Protein AF-A0A7W3ZEZ6-F1 (afdb_monomer_lite)

pLDDT: mean 76.8, std 21.27, range [39.94, 98.25]

Structure (mmCIF, N/CA/C/O backbone):
data_AF-A0A7W3ZEZ6-F1
#
_entry.id   AF-A0A7W3ZEZ6-F1
#
loop_
_atom_site.group_PDB
_atom_site.id
_atom_site.type_symbol
_atom_site.label_atom_id
_atom_site.label_alt_id
_atom_site.label_comp_id
_atom_site.label_asym_id
_atom_site.label_entity_id
_atom_site.label_seq_id
_atom_site.pdbx_PDB_ins_code
_atom_site.Cartn_x
_atom_site.Cartn_y
_atom_site.Cartn_z
_atom_site.occupancy
_atom_site.B_iso_or_equiv
_atom_site.auth_seq_id
_atom_site.auth_comp_id
_atom_site.auth_asym_id
_atom_site.auth_atom_id
_atom_site.pdbx_PDB_model_num
ATOM 1 N N . MET A 1 1 ? 47.793 -5.017 -23.490 1.00 75.12 1 MET A N 1
ATOM 2 C CA . MET A 1 1 ? 46.451 -5.090 -24.114 1.00 75.12 1 MET A CA 1
ATOM 3 C C . MET A 1 1 ? 45.420 -5.674 -23.149 1.00 75.12 1 MET A C 1
ATOM 5 O O . MET A 1 1 ? 44.313 -5.152 -23.101 1.00 75.12 1 MET A O 1
ATOM 9 N N . ASP A 1 2 ? 45.784 -6.662 -22.325 1.00 89.88 2 ASP A N 1
ATOM 10 C CA . ASP A 1 2 ? 44.849 -7.346 -21.409 1.00 89.88 2 ASP A CA 1
ATOM 11 C C . ASP A 1 2 ? 44.276 -6.458 -20.287 1.00 89.88 2 ASP A C 1
ATOM 13 O O . ASP A 1 2 ? 43.104 -6.571 -19.937 1.00 89.88 2 ASP A O 1
ATOM 17 N N . GLU A 1 3 ? 45.055 -5.505 -19.769 1.00 89.94 3 GLU A N 1
ATOM 18 C CA . GLU A 1 3 ? 44.611 -4.584 -18.707 1.00 89.94 3 GLU A CA 1
ATOM 19 C C . GLU A 1 3 ? 43.504 -3.616 -19.169 1.00 89.94 3 GLU A C 1
ATOM 21 O O . GLU A 1 3 ? 42.530 -3.368 -18.449 1.00 89.94 3 GLU A O 1
ATOM 26 N N . LEU A 1 4 ? 43.611 -3.126 -20.410 1.00 83.44 4 LEU A N 1
ATOM 27 C CA . LEU A 1 4 ? 42.598 -2.277 -21.041 1.00 83.44 4 LEU A CA 1
ATOM 28 C C . LEU A 1 4 ? 41.303 -3.068 -21.285 1.00 83.44 4 LEU A C 1
ATOM 30 O O . LEU A 1 4 ? 40.209 -2.569 -21.020 1.00 83.44 4 LEU A O 1
ATOM 34 N N . ALA A 1 5 ? 41.427 -4.319 -21.743 1.00 84.88 5 ALA A N 1
ATOM 35 C CA . ALA A 1 5 ? 40.290 -5.207 -21.966 1.00 84.88 5 ALA A CA 1
ATOM 36 C C . ALA A 1 5 ? 39.529 -5.503 -20.660 1.00 84.88 5 ALA A C 1
ATOM 38 O O . ALA A 1 5 ? 38.298 -5.451 -20.643 1.00 84.88 5 ALA A O 1
ATOM 39 N N . GLY A 1 6 ? 40.243 -5.727 -19.550 1.00 86.81 6 GLY A N 1
ATOM 40 C CA . GLY A 1 6 ? 39.636 -5.930 -18.231 1.00 86.81 6 GLY A CA 1
ATOM 41 C C . GLY A 1 6 ? 38.857 -4.709 -17.726 1.00 86.81 6 GLY A C 1
ATOM 42 O O . GLY A 1 6 ? 37.748 -4.847 -17.199 1.00 86.81 6 GLY A O 1
ATOM 43 N N . HIS A 1 7 ? 39.384 -3.500 -17.948 1.00 86.50 7 HIS A N 1
ATOM 44 C CA . HIS A 1 7 ? 38.675 -2.268 -17.600 1.00 86.50 7 HIS A CA 1
ATOM 45 C C . HIS A 1 7 ? 37.389 -2.117 -18.415 1.00 86.50 7 HIS A C 1
ATOM 47 O O . HIS A 1 7 ? 36.315 -1.968 -17.832 1.00 86.50 7 HIS A O 1
ATOM 53 N N . VAL A 1 8 ? 37.460 -2.224 -19.745 1.00 84.00 8 VAL A N 1
ATOM 54 C CA . VAL A 1 8 ? 36.279 -2.101 -20.620 1.00 84.00 8 VAL A CA 1
ATOM 55 C C . VAL A 1 8 ? 35.205 -3.133 -20.256 1.00 84.00 8 VAL A C 1
ATOM 57 O O . VAL A 1 8 ? 34.025 -2.786 -20.178 1.00 84.00 8 VAL A O 1
ATOM 60 N N . ALA A 1 9 ? 35.602 -4.372 -19.951 1.00 89.81 9 ALA A N 1
ATOM 61 C CA . ALA A 1 9 ? 34.679 -5.413 -19.508 1.00 89.81 9 ALA A CA 1
ATOM 62 C C . ALA A 1 9 ? 33.980 -5.058 -18.183 1.00 89.81 9 ALA A C 1
ATOM 64 O O . ALA A 1 9 ? 32.772 -5.257 -18.051 1.00 89.81 9 ALA A O 1
ATOM 65 N N . THR A 1 10 ? 34.704 -4.478 -17.223 1.00 92.44 10 THR A N 1
ATOM 66 C CA . THR A 1 10 ? 34.150 -4.075 -15.919 1.00 92.44 10 THR A CA 1
ATOM 67 C C . THR A 1 10 ? 33.136 -2.937 -16.063 1.00 92.44 10 THR A C 1
ATOM 69 O O . THR A 1 10 ? 32.036 -3.013 -15.511 1.00 92.44 10 THR A O 1
ATOM 72 N N . TRP A 1 11 ? 33.452 -1.912 -16.863 1.00 92.62 11 TRP A N 1
ATOM 73 C CA . TRP A 1 11 ? 32.526 -0.811 -17.157 1.00 92.62 11 TRP A CA 1
ATOM 74 C C . TRP A 1 11 ? 31.282 -1.297 -17.917 1.00 92.62 11 TRP A C 1
ATOM 76 O O . TRP A 1 11 ? 30.158 -0.896 -17.601 1.00 92.62 11 TRP A O 1
ATOM 86 N N . GLY A 1 12 ? 31.457 -2.215 -18.871 1.00 93.06 12 GLY A N 1
ATOM 87 C CA . GLY A 1 12 ? 30.354 -2.844 -19.600 1.00 93.06 12 GLY A CA 1
ATOM 88 C C . GLY A 1 12 ? 29.436 -3.666 -18.689 1.00 93.06 12 GLY A C 1
ATOM 89 O O . GLY A 1 12 ? 28.218 -3.496 -18.709 1.00 93.06 12 GLY A O 1
ATOM 90 N N . ALA A 1 13 ? 30.003 -4.510 -17.826 1.00 93.50 13 ALA A N 1
ATOM 91 C CA . ALA A 1 13 ? 29.224 -5.299 -16.875 1.00 93.50 13 ALA A CA 1
ATOM 92 C C . ALA A 1 13 ? 28.468 -4.405 -15.877 1.00 93.50 13 ALA A C 1
ATOM 94 O O . ALA A 1 13 ? 27.277 -4.610 -15.639 1.00 93.50 13 ALA A O 1
ATOM 95 N N . GLY A 1 14 ? 29.128 -3.373 -15.341 1.00 95.62 14 GLY A N 1
ATOM 96 C CA . GLY A 1 14 ? 28.511 -2.426 -14.412 1.00 95.62 14 GLY A CA 1
ATOM 97 C C . GLY A 1 14 ? 27.334 -1.670 -15.031 1.00 95.62 14 GLY A C 1
ATOM 98 O O . GLY A 1 14 ? 26.263 -1.586 -14.429 1.00 95.62 14 GLY A O 1
ATOM 99 N N . THR A 1 15 ? 27.493 -1.174 -16.261 1.00 95.25 15 THR A N 1
ATOM 100 C CA . THR A 1 15 ? 26.420 -0.468 -16.984 1.00 95.25 15 THR A CA 1
ATOM 101 C C . THR A 1 15 ? 25.243 -1.384 -17.321 1.00 95.25 15 THR A C 1
ATOM 103 O O . THR A 1 15 ? 24.092 -0.965 -17.172 1.00 95.25 15 THR A O 1
ATOM 106 N N . LEU A 1 16 ? 25.491 -2.645 -17.691 1.00 94.62 16 LEU A N 1
ATOM 107 C CA . LEU A 1 16 ? 24.436 -3.639 -17.914 1.00 94.62 16 LEU A CA 1
ATOM 108 C C . LEU A 1 16 ? 23.643 -3.940 -16.635 1.00 94.62 16 LEU A C 1
ATOM 110 O O . LEU A 1 16 ? 22.411 -3.923 -16.666 1.00 94.62 16 LEU A O 1
ATOM 114 N N . VAL A 1 17 ? 24.325 -4.158 -15.506 1.00 96.38 17 VAL A N 1
ATOM 115 C CA . VAL A 1 17 ? 23.672 -4.398 -14.207 1.00 96.38 17 VAL A CA 1
ATOM 116 C C . VAL A 1 17 ? 22.856 -3.183 -13.776 1.00 96.38 17 VAL A C 1
ATOM 118 O O . VAL A 1 17 ? 21.695 -3.329 -13.392 1.00 96.38 17 VAL A O 1
ATOM 121 N N . LEU A 1 18 ? 23.417 -1.977 -13.890 1.00 96.31 18 LEU A N 1
ATOM 122 C CA . LEU A 1 18 ? 22.712 -0.743 -13.546 1.00 96.31 18 LEU A CA 1
ATOM 123 C C . LEU A 1 18 ? 21.466 -0.547 -14.419 1.00 96.31 18 LEU A C 1
ATOM 125 O O . LEU A 1 18 ? 20.395 -0.231 -13.906 1.00 96.31 18 LEU A O 1
ATOM 129 N N . THR A 1 19 ? 21.577 -0.800 -15.722 1.00 95.38 19 THR A N 1
ATOM 130 C CA . THR A 1 19 ? 20.445 -0.714 -16.655 1.00 95.38 19 THR A CA 1
ATOM 131 C C . THR A 1 19 ? 19.363 -1.733 -16.297 1.00 95.38 19 THR A C 1
ATOM 133 O O . THR A 1 19 ? 18.182 -1.388 -16.233 1.00 95.38 19 THR A O 1
ATOM 136 N N . ALA A 1 20 ? 19.740 -2.977 -15.994 1.00 94.94 20 ALA A N 1
ATOM 137 C CA . ALA A 1 20 ? 18.798 -4.004 -15.557 1.00 94.94 20 ALA A CA 1
ATOM 138 C C . ALA A 1 20 ? 18.106 -3.634 -14.232 1.00 94.94 20 ALA A C 1
ATOM 140 O O . ALA A 1 20 ? 16.904 -3.861 -14.077 1.00 94.94 20 ALA A O 1
ATOM 141 N N . LEU A 1 21 ? 18.826 -3.013 -13.294 1.00 96.50 21 LEU A N 1
ATOM 142 C CA . LEU A 1 21 ? 18.249 -2.528 -12.041 1.00 96.50 21 LEU A CA 1
ATOM 143 C C . LEU A 1 21 ? 17.262 -1.383 -12.275 1.00 96.50 21 LEU A C 1
ATOM 145 O O . LEU A 1 21 ? 16.143 -1.443 -11.769 1.00 96.50 21 LEU A O 1
ATOM 149 N N . VAL A 1 22 ? 17.637 -0.376 -13.061 1.00 96.00 22 VAL A N 1
ATOM 150 C CA . VAL A 1 22 ? 16.813 0.820 -13.298 1.00 96.00 22 VAL A CA 1
ATOM 151 C C . VAL A 1 22 ? 15.569 0.506 -14.135 1.00 96.00 22 VAL A C 1
ATOM 153 O O . VAL A 1 22 ? 14.491 1.002 -13.826 1.00 96.00 22 VAL A O 1
ATOM 156 N N . PHE A 1 23 ? 15.674 -0.344 -15.159 1.00 93.44 23 PHE A N 1
ATOM 157 C CA . PHE A 1 23 ? 14.544 -0.653 -16.049 1.00 93.44 23 PHE A CA 1
ATOM 158 C C . PHE A 1 23 ? 13.786 -1.936 -15.682 1.00 93.44 23 PHE A C 1
ATOM 160 O O . PHE A 1 23 ? 12.661 -2.143 -16.144 1.00 93.44 23 PHE A O 1
ATOM 167 N N . GLY A 1 24 ? 14.378 -2.809 -14.867 1.00 93.88 24 GLY A N 1
ATOM 168 C CA . GLY A 1 24 ? 13.769 -4.062 -14.424 1.00 93.88 24 GLY A CA 1
ATOM 169 C C . GLY A 1 24 ? 13.241 -3.982 -12.997 1.00 93.88 24 GLY A C 1
ATOM 170 O O . GLY A 1 24 ? 12.036 -4.084 -12.770 1.00 93.88 24 GLY A O 1
ATOM 171 N N . PHE A 1 25 ? 14.143 -3.804 -12.032 1.00 96.69 25 PHE A N 1
ATOM 172 C CA . PHE A 1 25 ? 13.819 -3.901 -10.607 1.00 96.69 25 PHE A CA 1
ATOM 173 C C . PHE A 1 25 ? 13.146 -2.640 -10.055 1.00 96.69 25 PHE A C 1
ATOM 175 O O . PHE A 1 25 ? 12.122 -2.722 -9.373 1.00 96.69 25 PHE A O 1
ATOM 182 N N . PHE A 1 26 ? 13.710 -1.471 -10.354 1.00 97.06 26 PHE A N 1
ATOM 183 C CA . PHE A 1 26 ? 13.310 -0.200 -9.759 1.00 97.06 26 PHE A CA 1
ATOM 184 C C . PHE A 1 26 ? 11.824 0.140 -9.962 1.00 97.06 26 PHE A C 1
ATOM 186 O O . PHE A 1 26 ? 11.188 0.488 -8.968 1.00 97.06 26 PHE A O 1
ATOM 193 N N . PRO A 1 27 ? 11.210 -0.017 -11.155 1.00 97.50 27 PRO A N 1
ATOM 194 C CA . PRO A 1 27 ? 9.802 0.328 -11.341 1.00 97.50 27 PRO A CA 1
ATOM 195 C C . PRO A 1 27 ? 8.886 -0.551 -10.485 1.00 97.50 27 PRO A C 1
ATOM 197 O O . PRO A 1 27 ? 7.975 -0.058 -9.827 1.00 97.50 27 PRO A O 1
ATOM 200 N N . VAL A 1 28 ? 9.178 -1.854 -10.421 1.00 97.81 28 VAL A N 1
ATOM 201 C CA . VAL A 1 28 ? 8.417 -2.809 -9.605 1.00 97.81 28 VAL A CA 1
ATOM 202 C C .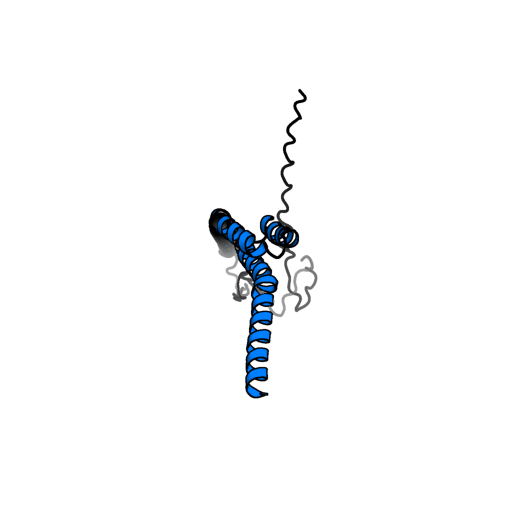 VAL A 1 28 ? 8.559 -2.477 -8.121 1.00 97.81 28 VAL A C 1
ATOM 204 O O . VAL A 1 28 ? 7.570 -2.459 -7.384 1.00 97.81 28 VAL A O 1
ATOM 207 N N . PHE A 1 29 ? 9.777 -2.183 -7.670 1.00 98.19 29 PHE A N 1
ATOM 208 C CA . PHE A 1 29 ? 10.039 -1.794 -6.289 1.00 98.19 29 PHE A CA 1
ATOM 209 C C . PHE A 1 29 ? 9.323 -0.486 -5.915 1.00 98.19 29 PHE A C 1
ATOM 211 O O . PHE A 1 29 ? 8.640 -0.428 -4.889 1.00 98.19 29 PHE A O 1
ATOM 218 N N . ALA A 1 30 ? 9.423 0.536 -6.766 1.00 98.12 30 ALA A N 1
ATOM 219 C CA . ALA A 1 30 ? 8.806 1.840 -6.557 1.00 98.12 30 ALA A CA 1
ATOM 220 C C . ALA A 1 30 ? 7.278 1.736 -6.470 1.00 98.12 30 ALA A C 1
ATOM 222 O O . ALA A 1 30 ? 6.688 2.242 -5.516 1.00 98.12 30 ALA A O 1
ATOM 223 N N . VAL A 1 31 ? 6.629 1.005 -7.382 1.00 98.06 31 VAL A N 1
ATOM 224 C CA . VAL A 1 31 ? 5.169 0.800 -7.349 1.00 98.06 31 VAL A CA 1
ATOM 225 C C . VAL A 1 31 ? 4.724 0.074 -6.089 1.00 98.06 31 VAL A C 1
ATOM 227 O O . VAL A 1 31 ? 3.737 0.467 -5.471 1.00 98.06 31 VAL A O 1
ATOM 230 N N . ASN A 1 32 ? 5.467 -0.940 -5.644 1.00 97.69 32 ASN A N 1
ATOM 231 C CA . ASN A 1 32 ? 5.166 -1.613 -4.382 1.00 97.69 32 ASN A CA 1
ATOM 232 C C . ASN A 1 32 ? 5.268 -0.664 -3.179 1.00 97.69 32 ASN A C 1
ATOM 234 O O . ASN A 1 32 ? 4.470 -0.765 -2.241 1.00 97.69 32 ASN A O 1
ATOM 238 N N . LEU A 1 33 ? 6.224 0.269 -3.195 1.00 97.75 33 LEU A N 1
ATOM 239 C CA . LEU A 1 33 ? 6.355 1.289 -2.158 1.00 97.75 33 LEU A CA 1
ATOM 240 C C . LEU A 1 33 ? 5.197 2.300 -2.209 1.00 97.75 33 LEU A C 1
ATOM 242 O O . LEU A 1 33 ? 4.600 2.589 -1.171 1.00 97.75 33 LEU A O 1
ATOM 246 N N . LEU A 1 34 ? 4.813 2.763 -3.401 1.00 97.50 34 LEU A N 1
ATOM 247 C CA . LEU A 1 34 ? 3.666 3.655 -3.611 1.00 97.50 34 LEU A CA 1
ATOM 248 C C . LEU A 1 34 ? 2.343 3.002 -3.191 1.00 97.50 34 LEU A C 1
ATOM 250 O O . LEU A 1 34 ? 1.561 3.587 -2.441 1.00 97.50 34 LEU A O 1
ATOM 254 N N . ALA A 1 35 ? 2.119 1.741 -3.558 1.00 97.00 35 ALA A N 1
ATOM 255 C CA . ALA A 1 35 ? 0.948 0.973 -3.143 1.00 97.00 35 ALA A CA 1
ATOM 256 C C . ALA A 1 35 ? 0.880 0.791 -1.616 1.00 97.00 35 ALA A C 1
ATOM 258 O O . ALA A 1 35 ? -0.196 0.576 -1.052 1.00 97.00 35 ALA A O 1
ATOM 259 N N . ARG A 1 36 ? 2.007 0.884 -0.899 1.00 96.44 36 ARG A N 1
ATOM 260 C CA . ARG A 1 36 ? 2.022 0.881 0.571 1.00 96.44 36 ARG A CA 1
ATOM 261 C C . ARG A 1 36 ? 1.630 2.217 1.185 1.00 96.44 36 ARG A C 1
ATOM 263 O O . ARG A 1 36 ? 1.467 2.232 2.402 1.00 96.44 36 ARG A O 1
ATOM 270 N N . VAL A 1 37 ? 1.462 3.300 0.428 1.00 96.38 37 VAL A N 1
ATOM 271 C CA . VAL A 1 37 ? 0.933 4.578 0.940 1.00 96.38 37 VAL A CA 1
ATOM 272 C C . VAL A 1 37 ? -0.580 4.495 1.139 1.00 96.38 37 VAL A C 1
ATOM 274 O O . VAL A 1 37 ? -1.095 4.986 2.141 1.00 96.38 37 VAL A O 1
ATOM 277 N N . TYR A 1 38 ? -1.302 3.774 0.287 1.00 95.00 38 TYR A N 1
ATOM 278 C CA . TYR A 1 38 ? -2.730 3.534 0.497 1.00 95.00 38 TYR A CA 1
ATOM 279 C C . TYR A 1 38 ? -2.992 2.671 1.754 1.00 95.00 38 TYR A C 1
ATOM 281 O O . TYR A 1 38 ? -2.127 1.894 2.187 1.00 95.00 38 TYR A O 1
ATOM 289 N N . PRO A 1 39 ? -4.159 2.812 2.414 1.00 93.81 39 PRO A N 1
ATOM 290 C CA . PRO A 1 39 ? -4.529 1.965 3.546 1.00 93.81 39 PRO A CA 1
ATOM 291 C C . PRO A 1 39 ? -4.686 0.491 3.132 1.00 93.81 39 PRO A C 1
ATOM 293 O O . PRO A 1 39 ? -4.920 0.157 1.967 1.00 93.81 39 PRO A O 1
ATOM 296 N N . LYS A 1 40 ? -4.538 -0.425 4.099 1.00 93.25 40 LYS A N 1
ATOM 297 C CA . LYS A 1 40 ? -4.732 -1.864 3.858 1.00 93.25 40 LYS A CA 1
ATOM 298 C C . LYS A 1 40 ? -6.175 -2.102 3.381 1.00 93.25 40 LYS A C 1
ATOM 300 O O . LYS A 1 40 ? -7.102 -1.601 4.001 1.00 93.25 40 LYS A O 1
ATOM 305 N N . GLY A 1 41 ? -6.347 -2.850 2.288 1.00 90.88 41 GLY A N 1
ATOM 306 C CA . GLY A 1 41 ? -7.657 -3.134 1.684 1.00 90.88 41 GLY A CA 1
ATOM 307 C C . GLY A 1 41 ? -8.138 -2.140 0.619 1.00 90.88 41 GLY A C 1
ATOM 308 O O . GLY A 1 41 ? -9.188 -2.374 0.035 1.00 90.88 41 GLY A O 1
ATOM 309 N N . HIS A 1 42 ? -7.397 -1.064 0.330 1.00 94.44 42 HIS A N 1
ATOM 310 C CA . HIS A 1 42 ? -7.781 -0.134 -0.738 1.00 94.44 42 HIS A CA 1
ATOM 311 C C . HIS A 1 42 ? -7.612 -0.778 -2.134 1.00 94.44 42 HIS A C 1
ATOM 313 O O . HIS A 1 42 ? -6.517 -1.289 -2.405 1.00 94.44 42 HIS A O 1
ATOM 319 N N . PRO A 1 43 ? -8.620 -0.724 -3.032 1.00 95.69 43 PRO A N 1
ATOM 320 C CA . PRO A 1 43 ? -8.584 -1.388 -4.346 1.00 95.69 43 PRO A CA 1
ATOM 321 C C . PRO A 1 43 ? -7.434 -0.893 -5.234 1.00 95.69 43 PRO A C 1
ATOM 323 O O . PRO A 1 43 ? -6.703 -1.706 -5.801 1.00 95.69 43 PRO A O 1
ATOM 326 N N . ARG A 1 44 ? -7.150 0.420 -5.199 1.00 95.12 44 ARG A N 1
ATOM 327 C CA . ARG A 1 44 ? -6.029 1.058 -5.922 1.00 95.12 44 ARG A CA 1
ATOM 328 C C . ARG A 1 44 ? -4.661 0.390 -5.716 1.00 95.12 44 ARG A C 1
ATOM 330 O O . ARG A 1 44 ? -3.793 0.490 -6.573 1.00 95.12 44 ARG A O 1
ATOM 337 N N . ARG A 1 45 ? -4.445 -0.317 -4.595 1.00 96.12 45 ARG A N 1
ATOM 338 C CA . ARG A 1 45 ? -3.186 -1.044 -4.339 1.00 96.12 45 ARG A CA 1
ATOM 339 C C . ARG A 1 45 ? -2.953 -2.178 -5.333 1.00 96.12 45 ARG A C 1
ATOM 341 O O . ARG A 1 45 ? -1.807 -2.412 -5.695 1.00 96.12 45 ARG A O 1
ATOM 348 N N . ALA A 1 46 ? -4.013 -2.892 -5.707 1.00 96.50 46 ALA A N 1
ATOM 349 C CA . ALA A 1 46 ? -3.940 -3.980 -6.677 1.00 96.50 46 ALA A CA 1
ATOM 350 C C . ALA A 1 46 ? -3.906 -3.429 -8.108 1.00 96.50 46 ALA A C 1
ATOM 352 O O . ALA A 1 46 ? -3.117 -3.905 -8.917 1.00 96.50 46 ALA A O 1
ATOM 353 N N . GLU A 1 47 ? -4.691 -2.381 -8.378 1.00 97.38 47 GLU A N 1
ATOM 354 C CA . GLU A 1 47 ? -4.733 -1.703 -9.681 1.00 97.38 47 GLU A CA 1
ATOM 355 C C . GLU A 1 47 ? -3.363 -1.151 -10.084 1.00 97.38 47 GLU A C 1
ATOM 357 O O . GLU A 1 47 ? -2.905 -1.443 -11.177 1.00 97.38 47 GLU A O 1
ATOM 362 N N . LEU A 1 48 ? -2.649 -0.457 -9.188 1.00 96.94 48 LEU A N 1
ATOM 363 C CA . LEU A 1 48 ? -1.318 0.092 -9.489 1.00 96.94 48 LEU A CA 1
ATOM 364 C C . LEU A 1 48 ? -0.306 -0.977 -9.920 1.00 96.94 48 LEU A C 1
ATOM 366 O O . LEU A 1 48 ? 0.539 -0.735 -10.778 1.00 96.94 48 LEU A O 1
ATOM 370 N N . VAL A 1 49 ? -0.360 -2.157 -9.301 1.00 96.56 49 VAL A N 1
ATOM 371 C CA . VAL A 1 49 ? 0.541 -3.258 -9.658 1.00 96.56 49 VAL A CA 1
ATOM 372 C C . VAL A 1 49 ? 0.137 -3.855 -11.003 1.00 96.56 49 VAL A C 1
ATOM 374 O O . VAL A 1 49 ? 1.016 -4.143 -11.809 1.00 96.56 49 VAL A O 1
ATOM 377 N N . ALA A 1 50 ? -1.166 -4.004 -11.260 1.00 97.69 50 ALA A N 1
ATOM 378 C CA . ALA A 1 50 ? -1.682 -4.490 -12.536 1.00 97.69 50 ALA A CA 1
ATOM 379 C C . ALA A 1 50 ? -1.348 -3.529 -13.692 1.00 97.69 50 ALA A C 1
ATOM 381 O O . ALA A 1 50 ? -0.766 -3.961 -14.680 1.00 97.69 50 ALA A O 1
ATOM 382 N N . GLU A 1 51 ? -1.596 -2.228 -13.523 1.00 97.81 51 GLU A N 1
ATOM 383 C CA . GLU A 1 51 ? -1.306 -1.194 -14.526 1.00 97.81 51 GLU A CA 1
ATOM 384 C C . GLU A 1 51 ? 0.184 -1.184 -14.915 1.00 97.81 51 GLU A C 1
ATOM 386 O O . GLU A 1 51 ? 0.516 -1.077 -16.093 1.00 97.81 51 GLU A O 1
ATOM 391 N N . LEU A 1 52 ? 1.107 -1.394 -13.964 1.00 97.31 52 LEU A N 1
ATOM 392 C CA . LEU A 1 52 ? 2.543 -1.472 -14.272 1.00 97.31 52 LEU A CA 1
ATOM 393 C C . LEU A 1 52 ? 2.884 -2.611 -15.255 1.00 97.31 52 LEU A C 1
ATOM 395 O O . LEU A 1 52 ? 3.854 -2.500 -16.016 1.00 97.31 52 LEU A O 1
ATOM 399 N N . HIS A 1 53 ? 2.138 -3.720 -15.224 1.00 96.25 53 HIS A N 1
ATOM 400 C CA . HIS A 1 53 ? 2.375 -4.845 -16.130 1.00 96.25 53 HIS A CA 1
ATOM 401 C C . HIS A 1 53 ? 2.016 -4.510 -17.578 1.00 96.25 53 HIS A C 1
ATOM 403 O O . HIS A 1 53 ? 2.730 -4.967 -18.475 1.00 96.25 53 HIS A O 1
ATOM 409 N N . ASP A 1 54 ? 1.008 -3.665 -17.783 1.00 98.00 54 ASP A N 1
ATOM 410 C CA . ASP A 1 54 ? 0.540 -3.246 -19.105 1.00 98.00 54 ASP A CA 1
ATOM 411 C C . ASP A 1 54 ? 1.415 -2.134 -19.711 1.00 98.00 54 ASP A C 1
ATOM 413 O O . ASP A 1 54 ? 1.491 -1.989 -20.932 1.00 98.00 54 ASP A O 1
ATOM 417 N N . VAL A 1 55 ? 2.145 -1.377 -18.880 1.00 97.56 55 VAL A N 1
ATOM 418 C CA . VAL A 1 55 ? 3.006 -0.277 -19.343 1.00 97.56 55 VAL A CA 1
ATOM 419 C C . VAL A 1 55 ? 4.287 -0.800 -20.027 1.00 97.56 55 VAL A C 1
ATOM 421 O O . VAL A 1 55 ? 5.060 -1.570 -19.420 1.00 97.56 55 VAL A O 1
ATOM 424 N N . PRO A 1 56 ? 4.598 -0.335 -21.259 1.00 97.50 56 PRO A N 1
ATOM 425 C CA . PRO A 1 56 ? 5.834 -0.667 -21.964 1.00 97.50 56 PRO A CA 1
ATOM 426 C C . PRO A 1 56 ? 7.085 -0.324 -21.149 1.00 97.50 56 PRO A C 1
ATOM 428 O O . PRO A 1 56 ? 7.184 0.740 -20.543 1.00 97.50 56 PRO A O 1
ATOM 431 N N . ARG A 1 57 ? 8.106 -1.196 -21.171 1.00 95.31 57 ARG A N 1
ATOM 432 C CA . ARG A 1 57 ? 9.298 -1.073 -20.299 1.00 95.31 57 ARG A CA 1
ATOM 433 C C . ARG A 1 57 ? 10.010 0.284 -20.365 1.00 95.31 57 ARG A C 1
ATOM 435 O O . ARG A 1 57 ? 10.552 0.716 -19.354 1.00 95.31 57 ARG A O 1
ATOM 442 N N . ARG A 1 58 ? 10.016 0.936 -21.532 1.00 94.56 58 ARG A N 1
ATOM 443 C CA . ARG A 1 58 ? 10.673 2.239 -21.743 1.00 94.56 58 ARG A CA 1
ATOM 444 C C . ARG A 1 58 ? 9.929 3.394 -21.069 1.00 94.56 58 ARG A C 1
ATOM 446 O O . ARG A 1 58 ? 10.564 4.349 -20.643 1.00 94.56 58 ARG A O 1
ATOM 453 N N . GLU A 1 59 ? 8.613 3.276 -20.929 1.00 97.38 59 GLU A N 1
ATOM 454 C CA . GLU A 1 59 ? 7.731 4.320 -20.389 1.00 97.38 59 GLU A CA 1
ATOM 455 C C . GLU A 1 59 ? 7.489 4.164 -18.882 1.00 97.38 59 GLU A C 1
ATOM 457 O O . GLU A 1 59 ? 7.055 5.103 -18.219 1.00 97.38 59 GLU A O 1
ATOM 462 N N . ARG A 1 60 ? 7.844 3.006 -18.304 1.00 97.38 60 ARG A N 1
ATOM 463 C CA . ARG A 1 60 ? 7.609 2.692 -16.884 1.00 97.38 60 ARG A CA 1
ATOM 464 C C . ARG A 1 60 ? 8.157 3.733 -15.917 1.00 97.38 60 ARG A C 1
ATOM 466 O O . ARG A 1 60 ? 7.527 3.976 -14.899 1.00 97.38 60 ARG A O 1
ATOM 473 N N . LEU A 1 61 ? 9.316 4.333 -16.191 1.00 97.56 61 LEU A N 1
ATOM 474 C CA . LEU A 1 61 ? 9.901 5.327 -15.281 1.00 97.56 61 LEU A CA 1
ATOM 475 C C . LEU A 1 61 ? 9.085 6.622 -15.235 1.00 97.56 61 LEU A C 1
ATOM 477 O O . LEU A 1 61 ? 8.867 7.160 -14.151 1.00 97.56 61 LEU A O 1
ATOM 481 N N . ILE A 1 62 ? 8.611 7.087 -16.393 1.00 98.12 62 ILE A N 1
ATOM 482 C CA . ILE A 1 62 ? 7.753 8.273 -16.498 1.00 98.12 62 ILE A CA 1
ATOM 483 C C . ILE A 1 62 ? 6.420 7.980 -15.813 1.00 98.12 62 ILE A C 1
ATOM 485 O O . ILE A 1 62 ? 6.004 8.721 -14.927 1.00 98.12 62 ILE A O 1
ATOM 489 N N . TRP A 1 63 ? 5.828 6.826 -16.123 1.00 98.06 63 TRP A N 1
ATOM 490 C CA . TRP A 1 63 ? 4.587 6.381 -15.501 1.00 98.06 63 TRP A CA 1
ATOM 491 C C . TRP A 1 63 ? 4.703 6.271 -13.968 1.00 98.06 63 TRP A C 1
ATOM 493 O O . TRP A 1 63 ? 3.824 6.724 -13.240 1.00 98.06 63 TRP A O 1
ATOM 503 N N . VAL A 1 64 ? 5.815 5.747 -13.434 1.00 98.12 64 VAL A N 1
ATOM 504 C CA . VAL A 1 64 ? 6.062 5.705 -11.978 1.00 98.12 64 VAL A CA 1
ATOM 505 C C . VAL A 1 64 ? 6.114 7.111 -11.372 1.00 98.12 64 VAL A C 1
ATOM 507 O O . VAL A 1 64 ? 5.606 7.305 -10.266 1.00 98.12 64 VAL A O 1
ATOM 510 N N . ALA A 1 65 ? 6.698 8.090 -12.066 1.00 98.12 65 ALA A N 1
ATOM 511 C CA . ALA A 1 65 ? 6.731 9.476 -11.600 1.00 98.12 65 ALA A CA 1
ATOM 512 C C . ALA A 1 65 ? 5.323 10.105 -11.560 1.00 98.12 65 ALA A C 1
ATOM 514 O O . ALA A 1 65 ? 4.980 10.786 -10.591 1.00 98.12 65 ALA A O 1
ATOM 515 N N . GLU A 1 66 ? 4.477 9.817 -12.550 1.00 98.25 66 GLU A N 1
ATOM 516 C CA . GLU A 1 66 ? 3.069 10.239 -12.566 1.00 98.25 66 GLU A CA 1
ATOM 517 C C . GLU A 1 66 ? 2.268 9.600 -11.423 1.00 98.25 66 GLU A C 1
ATOM 519 O O . GLU A 1 66 ? 1.526 10.279 -10.702 1.00 98.25 66 GLU A O 1
ATOM 524 N N . GLN A 1 67 ? 2.460 8.297 -11.189 1.00 97.88 67 GLN A N 1
ATOM 525 C CA . GLN A 1 67 ? 1.814 7.617 -10.068 1.00 97.88 67 GLN A CA 1
ATOM 526 C C . GLN A 1 67 ? 2.310 8.142 -8.721 1.00 97.88 67 GLN A C 1
ATOM 528 O O . GLN A 1 67 ? 1.518 8.233 -7.786 1.00 97.88 67 GLN A O 1
ATOM 533 N N . LEU A 1 68 ? 3.583 8.531 -8.598 1.00 98.12 68 LEU A N 1
ATOM 534 C CA . LEU A 1 68 ? 4.101 9.165 -7.385 1.00 98.12 68 LEU A CA 1
ATOM 535 C C . LEU A 1 68 ? 3.348 10.466 -7.074 1.00 98.12 68 LEU A C 1
ATOM 537 O O . LEU A 1 68 ? 2.937 10.655 -5.928 1.00 98.12 68 LEU A O 1
ATOM 541 N N . ALA A 1 69 ? 3.128 11.327 -8.071 1.00 97.88 69 ALA A N 1
ATOM 542 C CA . ALA A 1 69 ? 2.343 12.548 -7.894 1.00 97.88 69 ALA A CA 1
ATOM 543 C C . ALA A 1 69 ? 0.900 12.223 -7.471 1.00 97.88 69 ALA A C 1
ATOM 545 O O . ALA A 1 69 ? 0.411 12.753 -6.473 1.00 97.88 69 ALA A O 1
ATOM 546 N N . THR A 1 70 ? 0.258 11.276 -8.156 1.00 97.06 70 THR A N 1
ATOM 547 C CA . THR A 1 70 ? -1.109 10.826 -7.840 1.00 97.06 70 THR A CA 1
ATOM 548 C C . THR A 1 70 ? -1.213 10.292 -6.406 1.00 97.06 70 THR A C 1
ATOM 550 O O . THR A 1 70 ? -2.084 10.687 -5.636 1.00 97.06 70 THR A O 1
ATOM 553 N N . VAL A 1 71 ? -0.275 9.441 -5.985 1.00 96.69 71 VAL A N 1
ATOM 554 C CA . VAL A 1 71 ? -0.220 8.884 -4.624 1.00 96.69 71 VAL A CA 1
ATOM 555 C C . VAL A 1 71 ? 0.018 9.974 -3.577 1.00 96.69 71 VAL A C 1
ATOM 557 O O . VAL A 1 71 ? -0.517 9.882 -2.468 1.00 96.69 71 VAL A O 1
ATOM 560 N N . LEU A 1 72 ? 0.811 10.998 -3.897 1.00 97.25 72 LEU A N 1
ATOM 561 C CA . LEU A 1 72 ? 1.070 12.112 -2.992 1.00 97.25 72 LEU A CA 1
ATOM 562 C C . LEU A 1 72 ? -0.203 12.930 -2.738 1.00 97.25 72 LEU A C 1
ATOM 564 O O . LEU A 1 72 ? -0.490 13.248 -1.584 1.00 97.25 72 LEU A O 1
ATOM 568 N N . PHE A 1 73 ? -0.974 13.223 -3.787 1.00 97.31 73 PHE A N 1
ATOM 569 C CA . PHE A 1 73 ? -2.188 14.033 -3.674 1.00 97.31 73 PHE A CA 1
ATOM 570 C C . PHE A 1 73 ? -3.406 13.245 -3.182 1.00 97.31 73 PHE A C 1
ATOM 572 O O . PHE A 1 73 ? -4.142 13.754 -2.341 1.00 97.31 73 PHE A O 1
ATOM 579 N N . ASP A 1 74 ? -3.582 11.992 -3.601 1.00 94.44 74 ASP A N 1
ATOM 580 C CA . ASP A 1 74 ? -4.766 11.200 -3.244 1.00 94.44 74 ASP A CA 1
ATOM 581 C C . ASP A 1 74 ? -4.495 10.230 -2.088 1.00 94.44 74 ASP A C 1
ATOM 583 O O . ASP A 1 74 ? -5.281 10.097 -1.143 1.00 94.44 74 ASP A O 1
ATOM 587 N N . GLY A 1 75 ? -3.353 9.543 -2.134 1.00 91.94 75 GLY A N 1
ATOM 588 C CA . GLY A 1 75 ? -3.007 8.487 -1.184 1.00 91.94 75 GLY A CA 1
ATOM 589 C C . GLY A 1 75 ? -2.671 9.012 0.212 1.00 91.94 75 GLY A C 1
ATOM 590 O O . GLY A 1 75 ? -3.080 8.411 1.214 1.00 91.94 75 GLY A O 1
ATOM 591 N N . VAL A 1 76 ? -1.948 10.134 0.308 1.00 94.75 76 VAL A N 1
ATOM 592 C CA . VAL A 1 76 ? -1.542 10.703 1.605 1.00 94.75 76 VAL A CA 1
ATOM 593 C C . VAL A 1 76 ? -2.743 11.209 2.411 1.00 94.75 76 VAL A C 1
ATOM 595 O O . VAL A 1 76 ? -2.880 10.774 3.563 1.00 94.75 76 VAL A O 1
ATOM 598 N N . PRO A 1 77 ? -3.655 12.044 1.869 1.00 95.62 77 PRO A N 1
ATOM 599 C CA . PRO A 1 77 ? -4.835 12.471 2.619 1.00 95.62 77 PRO A CA 1
ATOM 600 C C . PRO A 1 77 ? -5.708 11.297 3.062 1.00 95.62 77 PRO A C 1
ATOM 602 O O . PRO A 1 77 ? -6.163 11.276 4.209 1.00 95.62 77 PRO A O 1
ATOM 605 N N . GLU A 1 78 ? -5.890 10.281 2.214 1.00 93.12 78 GLU A N 1
ATOM 606 C CA . GLU A 1 78 ? -6.709 9.119 2.564 1.00 93.12 78 GLU A CA 1
ATOM 607 C C . GLU A 1 78 ? -6.084 8.291 3.694 1.00 93.12 78 GLU A C 1
ATOM 609 O O . GLU A 1 78 ? -6.774 7.870 4.628 1.00 93.12 78 GLU A O 1
ATOM 614 N N . ARG A 1 79 ? -4.754 8.136 3.703 1.00 93.25 79 ARG A N 1
ATOM 615 C CA . ARG A 1 79 ? -4.038 7.521 4.829 1.00 93.25 79 ARG A CA 1
ATOM 616 C C . ARG A 1 79 ? -4.199 8.322 6.119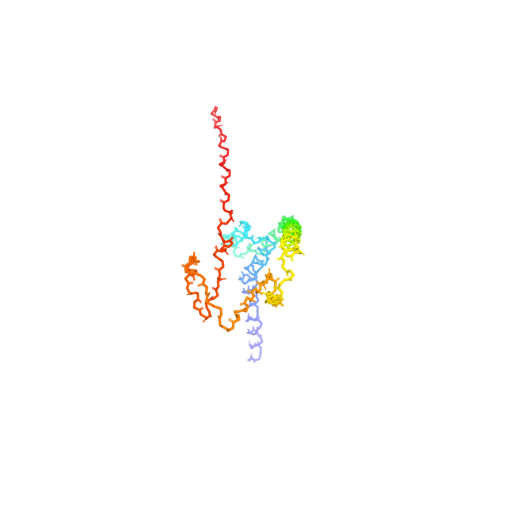 1.00 93.25 79 ARG A C 1
ATOM 618 O O . ARG A 1 79 ? -4.403 7.725 7.180 1.00 93.25 79 ARG A O 1
ATOM 625 N N . VAL A 1 80 ? -4.114 9.649 6.055 1.00 95.19 80 VAL A N 1
ATOM 626 C CA . VAL A 1 80 ? -4.314 10.511 7.230 1.00 95.19 80 VAL A CA 1
ATOM 627 C C . VAL A 1 80 ? -5.741 10.363 7.762 1.00 95.19 80 VAL A C 1
ATOM 629 O O . VAL A 1 80 ? -5.924 10.160 8.964 1.00 95.19 80 VAL A O 1
ATOM 632 N N . ARG A 1 81 ? -6.753 10.370 6.887 1.00 94.19 81 ARG A N 1
ATOM 633 C CA . ARG A 1 81 ? -8.159 10.143 7.261 1.00 94.19 81 ARG A CA 1
ATOM 634 C C . ARG A 1 81 ? -8.376 8.760 7.867 1.00 94.19 81 ARG A C 1
ATOM 636 O O . ARG A 1 81 ? -9.064 8.645 8.877 1.00 94.19 81 ARG A O 1
ATOM 643 N N . ALA A 1 82 ? -7.779 7.714 7.299 1.00 92.31 82 ALA A N 1
ATOM 644 C CA . ALA A 1 82 ? -7.858 6.359 7.843 1.00 92.31 82 ALA A CA 1
ATOM 645 C C . ALA A 1 82 ? -7.257 6.272 9.256 1.00 92.31 82 ALA A C 1
ATOM 647 O O . ALA A 1 82 ? -7.860 5.671 10.143 1.00 92.31 82 ALA A O 1
ATOM 648 N N . ARG A 1 83 ? -6.113 6.930 9.497 1.00 93.06 83 ARG A N 1
ATOM 649 C CA . ARG A 1 83 ? -5.513 7.014 10.839 1.00 93.06 83 ARG A CA 1
ATOM 650 C C . ARG A 1 83 ? -6.400 7.769 11.824 1.00 93.06 83 ARG A C 1
ATOM 652 O O . ARG A 1 83 ? -6.558 7.312 12.950 1.00 93.06 83 ARG A O 1
ATOM 659 N N . ARG A 1 84 ? -7.007 8.884 11.403 1.00 94.25 84 ARG A N 1
ATOM 660 C CA . ARG A 1 84 ? -7.947 9.646 12.242 1.00 94.25 84 ARG A CA 1
ATOM 661 C C . ARG A 1 84 ? -9.178 8.815 12.605 1.00 94.25 84 ARG A C 1
ATOM 663 O O . ARG A 1 84 ? -9.511 8.740 13.778 1.00 94.25 84 ARG A O 1
ATOM 670 N N . ARG A 1 85 ? -9.782 8.118 11.634 1.00 92.75 85 ARG A N 1
ATOM 671 C CA . ARG A 1 85 ? -10.912 7.201 11.875 1.00 92.75 85 ARG A CA 1
ATOM 672 C C . ARG A 1 85 ? -10.548 6.075 12.845 1.00 92.75 85 ARG A C 1
ATOM 674 O O . ARG A 1 85 ? -11.317 5.792 13.753 1.00 92.75 85 ARG A O 1
ATOM 681 N N . GLY A 1 86 ? -9.369 5.470 12.685 1.00 91.38 86 GLY A N 1
ATOM 682 C CA . GLY A 1 86 ? -8.882 4.442 13.607 1.00 91.38 86 GLY A CA 1
ATOM 683 C C . GLY A 1 86 ? -8.664 4.970 15.027 1.00 91.38 86 GLY A C 1
ATOM 684 O O . GLY A 1 86 ? -9.039 4.306 15.985 1.00 91.38 86 GLY A O 1
ATOM 685 N N . ALA A 1 87 ? -8.119 6.181 15.167 1.00 91.75 87 ALA A N 1
ATOM 686 C CA . ALA A 1 87 ? -7.925 6.812 16.471 1.00 91.75 87 ALA A CA 1
ATOM 687 C C . ALA A 1 87 ? -9.254 7.151 17.166 1.00 91.75 87 ALA A C 1
ATOM 689 O O . ALA A 1 87 ? -9.357 6.980 18.375 1.00 91.75 87 ALA A O 1
ATOM 690 N N . SER A 1 88 ? -10.266 7.603 16.420 1.00 92.25 88 SER A N 1
ATOM 691 C CA . SER A 1 88 ? -11.612 7.829 16.962 1.00 92.25 88 SER A CA 1
ATOM 692 C C . SER A 1 88 ? -12.267 6.524 17.415 1.00 92.25 88 SER A C 1
ATOM 694 O O . SER A 1 88 ? -12.731 6.448 18.544 1.00 92.25 88 SER A O 1
ATOM 696 N N . ALA A 1 89 ? -12.212 5.472 16.592 1.00 91.50 89 ALA A N 1
ATOM 697 C CA . ALA A 1 89 ? -12.781 4.170 16.942 1.00 91.50 89 ALA A CA 1
ATOM 698 C C . ALA A 1 89 ? -12.109 3.537 18.176 1.00 91.50 89 ALA A C 1
ATOM 700 O O . ALA A 1 89 ? -12.762 2.867 18.968 1.00 91.50 89 ALA A O 1
ATOM 701 N N . GLU A 1 90 ? -10.804 3.752 18.353 1.00 92.25 90 GLU A N 1
ATOM 702 C CA . GLU A 1 90 ? -10.074 3.296 19.539 1.00 92.25 90 GLU A CA 1
ATOM 703 C C . GLU A 1 90 ? -10.502 4.052 20.806 1.00 92.25 90 GLU A C 1
ATOM 705 O O . GLU A 1 90 ? -10.586 3.458 21.877 1.00 92.25 90 GLU A O 1
ATOM 710 N N . ARG A 1 91 ? -10.807 5.352 20.697 1.00 92.69 91 ARG A N 1
ATOM 711 C CA . ARG A 1 91 ? -11.338 6.138 21.822 1.00 92.69 91 ARG A CA 1
ATOM 712 C C . ARG A 1 91 ? -12.731 5.667 22.219 1.00 92.69 91 ARG A C 1
ATOM 714 O O . ARG A 1 91 ? -12.941 5.384 23.388 1.00 92.69 91 ARG A O 1
ATOM 721 N N . GLU A 1 92 ? -13.624 5.490 21.248 1.00 92.75 92 GLU A N 1
ATOM 722 C CA . GLU A 1 92 ? -14.977 4.967 21.490 1.00 92.75 92 GLU A CA 1
ATOM 723 C C . GLU A 1 92 ? -14.940 3.580 22.150 1.00 92.75 92 GLU A C 1
ATOM 725 O O . GLU A 1 92 ? -15.721 3.298 23.055 1.00 92.75 92 GLU A O 1
ATOM 730 N N . ARG A 1 93 ? -13.998 2.715 21.746 1.00 91.62 93 ARG A N 1
ATOM 731 C CA . ARG A 1 93 ? -13.793 1.409 22.393 1.00 91.62 93 ARG A CA 1
ATOM 732 C C . ARG A 1 93 ? -13.377 1.538 23.853 1.00 91.62 93 ARG A C 1
ATOM 734 O O . ARG A 1 93 ? -13.924 0.817 24.678 1.00 91.62 93 ARG A O 1
ATOM 741 N N . ARG A 1 94 ? -12.449 2.446 24.166 1.00 93.19 94 ARG A N 1
ATOM 742 C CA . ARG A 1 94 ? -12.006 2.693 25.547 1.00 93.19 94 ARG A CA 1
ATOM 743 C C . ARG A 1 94 ? -13.123 3.263 26.407 1.00 93.19 94 ARG A C 1
ATOM 745 O O . ARG A 1 94 ? -13.314 2.794 27.517 1.00 93.19 94 ARG A O 1
ATOM 752 N N . GLU A 1 95 ? -13.890 4.215 25.883 1.00 93.50 95 GLU A N 1
ATOM 753 C CA . GLU A 1 95 ? -15.049 4.777 26.585 1.00 93.50 95 GLU A CA 1
ATOM 754 C C . GLU A 1 95 ? -16.103 3.697 26.864 1.00 93.50 95 GLU A C 1
ATOM 756 O O . GLU A 1 95 ? -16.620 3.600 27.975 1.00 93.50 95 GLU A O 1
ATOM 761 N N . PHE A 1 96 ? -16.386 2.830 25.887 1.00 93.31 96 PHE A N 1
ATOM 762 C CA . PHE A 1 96 ? -17.300 1.706 26.085 1.00 93.31 96 PHE A CA 1
ATOM 763 C C . PHE A 1 96 ? -16.774 0.714 27.133 1.00 93.31 96 PHE A C 1
ATOM 765 O O . PHE A 1 96 ? -17.523 0.279 28.006 1.00 93.31 96 PHE A O 1
ATOM 772 N N . GLU A 1 97 ? -15.484 0.382 27.084 1.00 93.06 97 GLU A N 1
ATOM 773 C CA . GLU A 1 97 ? -14.834 -0.491 28.063 1.00 93.06 97 GLU A CA 1
ATOM 774 C C . GLU A 1 97 ? -14.903 0.103 29.480 1.00 93.06 97 GLU A C 1
ATOM 776 O O . GLU A 1 97 ? -15.317 -0.583 30.416 1.00 93.06 97 GLU A O 1
ATOM 781 N N . GLU A 1 98 ? -14.618 1.398 29.634 1.00 92.38 98 GLU A N 1
ATOM 782 C CA . GLU A 1 98 ? -14.733 2.117 30.906 1.00 92.38 98 GLU A CA 1
ATOM 783 C C . GLU A 1 98 ? -16.168 2.105 31.449 1.00 92.38 98 GLU A C 1
ATOM 785 O O . GLU A 1 98 ? -16.374 1.789 32.623 1.00 92.38 98 GLU A O 1
ATOM 790 N N . LEU A 1 99 ? -17.174 2.364 30.607 1.00 92.69 99 LEU A N 1
ATOM 791 C CA . LEU A 1 99 ? -18.582 2.317 31.013 1.00 92.69 99 LEU A CA 1
ATOM 792 C C . LEU A 1 99 ? -18.993 0.916 31.481 1.00 92.69 99 LEU A C 1
ATOM 794 O O . LEU A 1 99 ? -19.625 0.775 32.530 1.00 92.69 99 LEU A O 1
ATOM 798 N N . THR A 1 100 ? -18.584 -0.130 30.757 1.00 92.75 100 THR A N 1
ATOM 799 C CA . THR A 1 100 ? -18.874 -1.512 31.168 1.00 92.75 100 THR A CA 1
ATOM 800 C C . THR A 1 100 ? -18.169 -1.891 32.470 1.00 92.75 100 THR A C 1
ATOM 802 O O . THR A 1 100 ? -18.751 -2.592 33.299 1.00 92.75 100 THR A O 1
ATOM 805 N N . ALA A 1 101 ? -16.950 -1.397 32.701 1.00 92.75 101 ALA A N 1
ATOM 806 C CA . ALA A 1 101 ? -16.217 -1.628 33.941 1.00 92.75 101 ALA A CA 1
ATOM 807 C C . ALA A 1 101 ? -16.888 -0.935 35.138 1.00 92.75 101 ALA A C 1
ATOM 809 O O . ALA A 1 101 ? -17.008 -1.540 36.208 1.00 92.75 101 ALA A O 1
ATOM 810 N N . VAL A 1 102 ? -17.368 0.302 34.964 1.00 93.38 102 VAL A N 1
ATOM 811 C CA . VAL A 1 102 ? -18.121 1.030 35.999 1.00 93.38 102 VAL A CA 1
ATOM 812 C C . VAL A 1 102 ? -19.422 0.298 36.331 1.00 93.38 102 VAL A C 1
ATOM 814 O O . VAL A 1 102 ? -19.692 0.057 37.510 1.00 93.38 102 VAL A O 1
ATOM 817 N N . GLU A 1 103 ? -20.175 -0.144 35.321 1.00 94.94 103 GLU A N 1
ATOM 818 C CA . GLU A 1 103 ? -21.416 -0.900 35.523 1.00 94.94 103 GLU A CA 1
ATOM 819 C C . GLU A 1 103 ? -21.161 -2.233 36.251 1.00 94.94 103 GLU A C 1
ATOM 821 O O . GLU A 1 103 ? -21.870 -2.587 37.198 1.00 94.94 103 GLU A O 1
ATOM 826 N N . GLN A 1 104 ? -20.114 -2.972 35.867 1.00 90.81 104 GLN A N 1
ATOM 827 C CA . GLN A 1 104 ? -19.721 -4.205 36.556 1.00 90.81 104 GLN A CA 1
ATOM 828 C C . GLN A 1 104 ? -19.329 -3.949 38.017 1.00 90.81 104 GLN A C 1
ATOM 830 O O . GLN A 1 104 ? -19.713 -4.718 38.904 1.00 90.81 104 GLN A O 1
ATOM 835 N N . MET A 1 105 ? -18.604 -2.863 38.287 1.00 92.00 105 MET A N 1
ATOM 836 C CA . MET A 1 105 ? -18.202 -2.480 39.639 1.00 92.00 105 MET A CA 1
ATOM 837 C C . MET A 1 105 ? -19.410 -2.096 40.506 1.00 92.00 105 MET A C 1
ATOM 839 O O . MET A 1 105 ? -19.459 -2.429 41.692 1.00 92.00 105 MET A O 1
ATOM 843 N N . GLU A 1 106 ? -20.404 -1.421 39.932 1.00 95.31 106 GLU A N 1
ATOM 844 C CA . GLU A 1 106 ? -21.649 -1.077 40.620 1.00 95.31 106 GLU A CA 1
ATOM 845 C C . GLU A 1 106 ? -22.499 -2.318 40.917 1.00 95.31 106 GLU A C 1
ATOM 847 O O . GLU A 1 106 ? -22.956 -2.494 42.049 1.00 95.31 106 GLU A O 1
ATOM 852 N N . ARG A 1 107 ? -22.615 -3.251 39.962 1.00 91.25 107 ARG A N 1
ATOM 853 C CA . ARG A 1 107 ? -23.251 -4.560 40.197 1.00 91.25 107 ARG A CA 1
ATOM 854 C C . ARG A 1 107 ? -22.572 -5.327 41.331 1.00 91.25 107 ARG A C 1
ATOM 856 O O . ARG A 1 107 ? -23.266 -5.850 42.202 1.00 91.25 107 ARG A O 1
ATOM 863 N N . LEU A 1 108 ? -21.238 -5.365 41.358 1.00 89.38 108 LEU A N 1
ATOM 864 C CA . LEU A 1 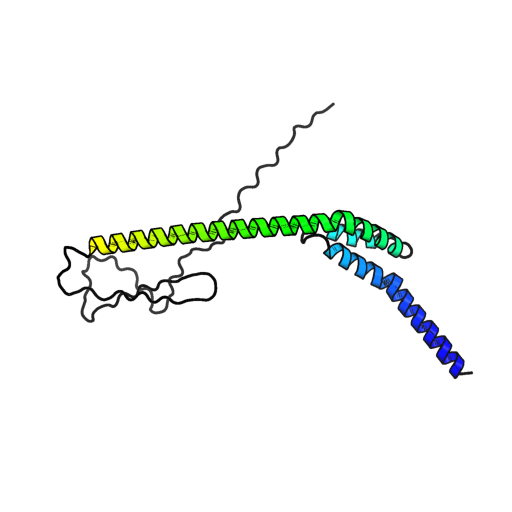108 ? -20.480 -5.997 42.443 1.00 89.38 108 LEU A CA 1
ATOM 865 C C . LEU A 1 108 ? -20.735 -5.317 43.791 1.00 89.38 108 LEU A C 1
ATOM 867 O O . LEU A 1 108 ? -20.959 -5.998 44.790 1.00 89.38 108 LEU A O 1
ATOM 871 N N . ARG A 1 109 ? -20.751 -3.983 43.824 1.00 91.81 109 ARG A N 1
ATOM 872 C CA . ARG A 1 109 ? -21.040 -3.210 45.037 1.00 91.81 109 ARG A CA 1
ATOM 873 C C . ARG A 1 109 ? -22.436 -3.503 45.580 1.00 91.81 109 ARG A C 1
ATOM 875 O O . ARG A 1 109 ? -22.574 -3.768 46.772 1.00 91.81 109 ARG A O 1
ATOM 882 N N . ASN A 1 110 ? -23.443 -3.512 44.710 1.00 94.50 110 ASN A N 1
ATOM 883 C CA . ASN A 1 110 ? -24.823 -3.827 45.077 1.00 94.50 110 ASN A CA 1
ATOM 884 C C . ASN A 1 110 ? -24.954 -5.269 45.581 1.00 94.50 110 ASN A C 1
ATOM 886 O O . ASN A 1 110 ? -25.664 -5.522 46.553 1.00 94.50 110 ASN A O 1
ATOM 890 N N . LEU A 1 111 ? -24.226 -6.211 44.976 1.00 85.44 111 LEU A N 1
ATOM 891 C CA . LEU A 1 111 ? -24.189 -7.600 45.424 1.00 85.44 111 LEU A CA 1
ATOM 892 C C . LEU A 1 111 ? -23.553 -7.732 46.815 1.00 85.44 111 LEU A C 1
ATOM 894 O O . LEU A 1 111 ? -24.124 -8.394 47.676 1.00 85.44 111 LEU A O 1
ATOM 898 N N . ILE A 1 112 ? -22.428 -7.059 47.073 1.00 86.56 112 ILE A N 1
ATOM 899 C CA . ILE A 1 112 ? -21.781 -7.038 48.397 1.00 86.56 112 ILE A CA 1
ATOM 900 C C . ILE A 1 112 ? -22.700 -6.407 49.449 1.00 86.56 112 ILE A C 1
ATOM 902 O O . ILE A 1 112 ? -22.845 -6.958 50.539 1.00 86.56 112 ILE A O 1
ATOM 906 N N . ALA A 1 113 ? -23.340 -5.277 49.134 1.00 88.06 113 ALA A N 1
ATOM 907 C CA . ALA A 1 113 ? -24.280 -4.620 50.040 1.00 88.06 113 ALA A CA 1
ATOM 908 C C . ALA A 1 113 ? -25.459 -5.542 50.388 1.00 88.06 113 ALA A C 1
ATOM 910 O O . ALA A 1 113 ? -25.817 -5.668 51.557 1.00 88.06 113 ALA A O 1
ATOM 911 N N . ARG A 1 114 ? -25.995 -6.251 49.388 1.00 88.88 114 ARG A N 1
ATOM 912 C CA . ARG A 1 114 ? -27.068 -7.232 49.569 1.00 88.88 114 ARG A CA 1
ATOM 913 C C . ARG A 1 114 ? -26.627 -8.435 50.406 1.00 88.88 114 ARG A C 1
ATOM 915 O O . ARG A 1 114 ? -27.376 -8.886 51.263 1.00 88.88 114 ARG A O 1
ATOM 922 N N . LEU A 1 115 ? -25.413 -8.946 50.203 1.00 83.75 115 LEU A N 1
ATOM 923 C CA . LEU A 1 115 ? -24.867 -10.015 51.048 1.00 83.75 115 LEU A CA 1
ATOM 924 C C . LEU A 1 115 ? -24.696 -9.551 52.500 1.00 83.75 115 LEU A C 1
ATOM 926 O O . LEU A 1 115 ? -25.049 -10.285 53.418 1.00 83.75 115 LEU A O 1
ATOM 930 N N . ARG A 1 116 ? -24.220 -8.319 52.716 1.00 82.00 116 ARG A N 1
ATOM 931 C CA . ARG A 1 116 ? -24.099 -7.741 54.061 1.00 82.00 116 ARG A CA 1
ATOM 932 C C . ARG A 1 116 ? -25.467 -7.559 54.730 1.00 82.00 116 ARG A C 1
ATOM 934 O O . ARG A 1 116 ? -25.567 -7.828 55.920 1.00 82.00 116 ARG A O 1
ATOM 941 N N . SER A 1 117 ? -26.513 -7.171 53.993 1.00 83.56 117 SER A N 1
ATOM 942 C CA . SER A 1 117 ? -27.868 -7.057 54.559 1.00 83.56 117 SER A CA 1
ATOM 943 C C . SER A 1 117 ? -28.484 -8.408 54.935 1.00 83.56 117 SER A C 1
ATOM 945 O O . SER A 1 117 ? -29.297 -8.456 55.845 1.00 83.56 117 SER A O 1
ATOM 947 N N . PHE A 1 118 ? -28.103 -9.504 54.267 1.00 78.62 118 PHE A N 1
ATOM 948 C CA . PHE A 1 118 ? -28.566 -10.851 54.631 1.00 78.62 118 PHE A CA 1
ATOM 949 C C . PHE A 1 118 ? -27.856 -11.433 55.864 1.00 78.62 118 PHE A C 1
ATOM 951 O O . PHE A 1 118 ? -28.402 -12.325 56.502 1.00 78.62 118 PHE A O 1
ATOM 958 N N . GLY A 1 119 ? -26.648 -10.963 56.190 1.00 65.38 119 GLY A N 1
ATOM 959 C CA . GLY A 1 119 ? -25.805 -11.557 57.232 1.00 65.38 119 GLY A CA 1
ATOM 960 C C . GLY A 1 119 ? -25.731 -10.795 58.557 1.00 65.38 119 GLY A C 1
ATOM 961 O O . GLY A 1 119 ? -24.945 -11.200 59.406 1.00 65.38 119 GLY A O 1
ATOM 962 N N . SER A 1 120 ? -26.466 -9.691 58.738 1.00 56.94 120 SER A N 1
ATOM 963 C CA . SER A 1 120 ? -26.252 -8.804 59.896 1.00 56.94 120 SER A CA 1
ATOM 964 C C . SER A 1 120 ? -27.128 -9.100 61.116 1.00 56.94 120 SER A C 1
ATOM 966 O O . SER A 1 120 ? -26.666 -8.843 62.222 1.00 56.94 120 SER A O 1
ATOM 968 N N . ASP A 1 121 ? -28.333 -9.657 60.957 1.00 57.78 121 ASP A N 1
ATOM 969 C CA . ASP A 1 121 ? -29.296 -9.659 62.075 1.00 57.78 121 ASP A CA 1
ATOM 970 C C . ASP A 1 121 ? -29.668 -11.051 62.615 1.00 57.78 121 ASP A C 1
ATOM 972 O O . ASP A 1 121 ? -30.196 -11.129 63.717 1.00 57.78 121 ASP A O 1
ATOM 976 N N . ASP A 1 122 ? -29.331 -12.147 61.919 1.00 51.34 122 ASP A N 1
ATOM 977 C CA . ASP A 1 122 ? -29.790 -13.500 62.314 1.00 51.34 122 ASP A CA 1
ATOM 978 C C . ASP A 1 122 ? -28.668 -14.551 62.450 1.00 51.34 122 ASP A C 1
ATOM 980 O O . ASP A 1 122 ? -28.919 -15.728 62.688 1.00 51.34 122 ASP A O 1
ATOM 984 N N . LEU A 1 123 ? -27.399 -14.140 62.313 1.00 48.72 123 LEU A N 1
ATOM 985 C CA . LEU A 1 123 ? -26.232 -15.037 62.351 1.00 48.72 123 LEU A CA 1
ATOM 986 C C . LEU A 1 123 ? -25.145 -14.558 63.326 1.00 48.72 123 LEU A C 1
ATOM 988 O O . LEU A 1 123 ? -23.951 -14.723 63.089 1.00 48.72 123 LEU A O 1
ATOM 992 N N . MET A 1 124 ? -25.565 -14.047 64.487 1.00 43.56 124 MET A N 1
ATOM 993 C CA . MET A 1 124 ? -24.748 -14.067 65.714 1.00 43.56 124 MET A CA 1
ATOM 994 C C . MET A 1 124 ? -24.730 -15.475 66.348 1.00 43.56 124 MET A C 1
ATOM 996 O O . MET A 1 124 ? -24.815 -15.627 67.563 1.00 43.56 124 MET A O 1
ATOM 1000 N N . SER A 1 125 ? -24.605 -16.518 65.528 1.00 47.41 125 SER A N 1
ATOM 1001 C CA . SER A 1 125 ? -24.382 -17.901 65.954 1.00 47.41 125 SER A CA 1
ATOM 1002 C C . SER A 1 125 ? -23.176 -18.479 65.206 1.00 47.41 125 SER A C 1
ATOM 1004 O O . SER A 1 125 ? -23.305 -19.264 64.279 1.00 47.41 125 SER A O 1
ATOM 1006 N N . GLU A 1 126 ? -21.988 -18.002 65.596 1.00 48.19 126 GLU A N 1
ATOM 1007 C CA . GLU A 1 126 ? -20.663 -18.665 65.600 1.00 48.19 126 GLU A CA 1
ATOM 1008 C C . GLU A 1 126 ? -20.121 -19.470 64.393 1.00 48.19 126 GLU A C 1
ATOM 1010 O O . GLU A 1 126 ? -18.972 -19.914 64.452 1.00 48.19 126 GLU A O 1
ATOM 1015 N N . GLU A 1 127 ? -20.830 -19.649 63.278 1.00 52.53 127 GLU A N 1
ATOM 1016 C CA . GLU A 1 127 ? -20.473 -20.720 62.340 1.00 52.53 127 GLU A CA 1
ATOM 1017 C C . GLU A 1 127 ? -20.560 -20.353 60.854 1.00 52.53 127 GLU A C 1
ATOM 1019 O O . GLU A 1 127 ? -21.093 -21.112 60.050 1.00 52.53 127 GLU A O 1
ATOM 1024 N N . ILE A 1 128 ? -19.971 -19.228 60.427 1.00 46.47 128 ILE A N 1
ATOM 1025 C CA . ILE A 1 128 ? -19.729 -19.005 58.988 1.00 46.47 128 ILE A CA 1
ATOM 1026 C C . ILE A 1 128 ? -18.248 -18.772 58.680 1.00 46.47 128 ILE A C 1
ATOM 1028 O O . ILE A 1 128 ? -17.692 -17.681 58.769 1.00 46.47 128 ILE A O 1
ATOM 1032 N N . VAL A 1 129 ? -17.649 -19.900 58.294 1.00 52.91 129 VAL A N 1
ATOM 1033 C CA . VAL A 1 129 ? -16.593 -20.126 57.298 1.00 52.91 129 VAL A CA 1
ATOM 1034 C C . VAL A 1 129 ? -16.229 -18.886 56.468 1.00 52.91 129 VAL A C 1
ATOM 1036 O O . VAL A 1 129 ? -17.014 -18.398 55.658 1.00 52.91 129 VAL A O 1
ATOM 1039 N N . GLY A 1 130 ? -14.985 -18.426 56.622 1.00 48.28 130 GLY A N 1
ATOM 1040 C CA . GLY A 1 130 ? -14.436 -17.293 55.882 1.00 48.28 130 GLY A CA 1
ATOM 1041 C C . GLY A 1 130 ? -14.453 -17.500 54.364 1.00 48.28 130 GLY A C 1
ATOM 1042 O O . GLY A 1 130 ? -13.970 -18.509 53.848 1.00 48.28 130 GLY A O 1
ATOM 1043 N N . ILE A 1 131 ? -14.987 -16.514 53.644 1.00 50.03 131 ILE A N 1
ATOM 1044 C CA . ILE A 1 131 ? -14.889 -16.421 52.187 1.00 50.03 131 ILE A CA 1
ATOM 1045 C C . ILE A 1 131 ? -13.618 -15.634 51.866 1.00 50.03 131 ILE A C 1
ATOM 1047 O O . ILE A 1 131 ? -13.584 -14.411 52.002 1.00 50.03 131 ILE A O 1
ATOM 1051 N N . THR A 1 132 ? -12.568 -16.324 51.427 1.00 52.91 132 THR A N 1
ATOM 1052 C CA . THR A 1 132 ? -11.340 -15.673 50.957 1.00 52.91 132 THR A CA 1
ATOM 1053 C C . THR A 1 132 ? -11.453 -15.435 49.455 1.00 52.91 132 THR A C 1
ATOM 1055 O O . THR A 1 132 ? -11.438 -16.381 48.669 1.00 52.91 132 THR A O 1
ATOM 1058 N N . ALA A 1 133 ? -11.587 -14.173 49.045 1.00 47.62 133 ALA A N 1
ATOM 1059 C CA . ALA A 1 133 ? -11.517 -13.784 47.640 1.00 47.62 133 ALA A CA 1
ATOM 1060 C C . ALA A 1 133 ? -10.054 -13.505 47.266 1.00 47.62 133 ALA A C 1
ATOM 1062 O O . ALA A 1 133 ? -9.495 -12.473 47.635 1.00 47.62 133 ALA A O 1
ATOM 1063 N N . GLU A 1 134 ? -9.420 -14.425 46.542 1.00 51.59 134 GLU A N 1
ATOM 1064 C CA . GLU A 1 134 ? -8.050 -14.241 46.061 1.00 51.59 134 GLU A CA 1
ATOM 1065 C C . GLU A 1 134 ? -8.068 -13.580 44.675 1.00 51.59 134 GLU A C 1
ATOM 1067 O O . GLU A 1 134 ? -8.629 -14.112 43.713 1.00 51.59 134 GLU A O 1
ATOM 1072 N N . LYS A 1 135 ? -7.476 -12.385 44.569 1.00 47.59 135 LYS A N 1
ATOM 1073 C CA . LYS A 1 135 ? -7.381 -11.633 43.312 1.00 47.59 135 LYS A CA 1
ATOM 1074 C C . LYS A 1 135 ? -6.146 -12.083 42.537 1.00 47.59 135 LYS A C 1
ATOM 1076 O O . LYS A 1 135 ? -5.051 -11.575 42.764 1.00 47.59 135 LYS A O 1
ATOM 1081 N N . THR A 1 136 ? -6.313 -12.986 41.577 1.00 52.66 136 THR A N 1
ATOM 1082 C CA . THR A 1 136 ? -5.227 -13.368 40.664 1.00 52.66 136 THR A CA 1
ATOM 1083 C C . THR A 1 136 ? -5.191 -12.410 39.474 1.00 52.66 136 THR A C 1
ATOM 1085 O O . THR A 1 136 ? -6.127 -12.332 38.678 1.00 52.66 136 THR A O 1
ATOM 1088 N N . ARG A 1 137 ? -4.112 -11.629 39.353 1.00 40.84 137 ARG A N 1
ATOM 1089 C CA . ARG A 1 137 ? -3.899 -10.713 38.224 1.00 40.84 137 ARG A CA 1
ATOM 1090 C C . ARG A 1 137 ? -3.322 -11.509 37.054 1.00 40.84 137 ARG A C 1
ATOM 1092 O O . ARG A 1 137 ? -2.113 -11.702 36.979 1.00 40.84 137 ARG A O 1
ATOM 1099 N N . VAL A 1 138 ? -4.180 -11.990 36.159 1.00 51.81 138 VAL A N 1
ATOM 1100 C CA . VAL A 1 138 ? -3.740 -12.605 34.900 1.00 51.81 138 VAL A CA 1
ATOM 1101 C C . VAL A 1 138 ? -3.614 -11.503 33.851 1.00 51.81 138 VAL A C 1
ATOM 1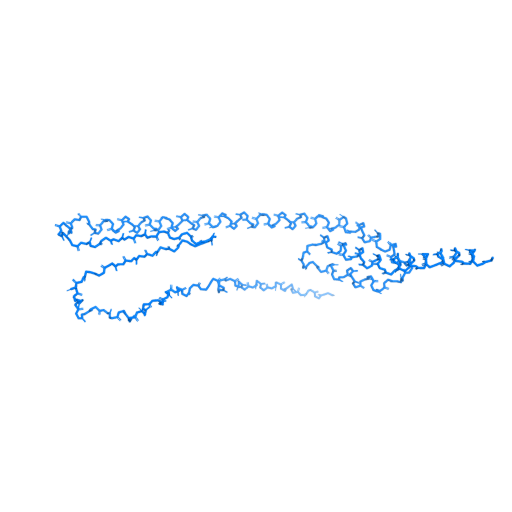103 O O . VAL A 1 138 ? -4.513 -10.683 33.690 1.00 51.81 138 VAL A O 1
ATOM 1106 N N . SER A 1 139 ? -2.447 -11.454 33.211 1.00 46.00 139 SER A N 1
ATOM 1107 C CA . SER A 1 139 ? -2.030 -10.483 32.195 1.00 46.00 139 SER A CA 1
ATOM 1108 C C . SER A 1 139 ? -3.172 -10.013 31.278 1.00 46.00 139 SER A C 1
ATOM 1110 O O . SER A 1 139 ? -3.741 -10.810 30.535 1.00 46.00 139 SER A O 1
ATOM 1112 N N . GLY A 1 140 ? -3.469 -8.711 31.304 1.00 52.28 140 GLY A N 1
ATOM 1113 C CA . GLY A 1 140 ? -4.154 -8.018 30.212 1.00 52.28 140 GLY A CA 1
ATOM 1114 C C . GLY A 1 140 ? -5.608 -7.611 30.431 1.00 52.28 140 GLY A C 1
ATOM 1115 O O . GLY A 1 140 ? -5.876 -6.427 30.306 1.00 52.28 140 GLY A O 1
ATOM 1116 N N . GLU A 1 141 ? -6.545 -8.523 30.719 1.00 50.31 141 GLU A N 1
ATOM 1117 C CA . GLU A 1 141 ? -7.952 -8.197 30.376 1.00 50.31 141 GLU A CA 1
ATOM 1118 C C . GLU A 1 141 ? -9.058 -8.836 31.235 1.00 50.31 141 GLU A C 1
ATOM 1120 O O . GLU A 1 141 ? -10.220 -8.484 31.070 1.00 50.31 141 GLU A O 1
ATOM 1125 N N . ILE A 1 142 ? -8.771 -9.760 32.164 1.00 44.28 142 ILE A N 1
ATOM 1126 C CA . ILE A 1 142 ? -9.846 -10.440 32.918 1.00 44.28 142 ILE A CA 1
ATOM 1127 C C . ILE A 1 142 ? -9.455 -10.641 34.385 1.00 44.28 142 ILE A C 1
ATOM 1129 O O . ILE A 1 142 ? -8.500 -11.349 34.701 1.00 44.28 142 ILE A O 1
ATOM 1133 N N . VAL A 1 143 ? -10.229 -10.048 35.300 1.00 48.50 143 VAL A N 1
ATOM 1134 C CA . VAL A 1 143 ? -10.148 -10.336 36.740 1.00 48.50 143 VAL A CA 1
ATOM 1135 C C . VAL A 1 143 ? -11.014 -11.562 37.027 1.00 48.50 143 VAL A C 1
ATOM 1137 O O . VAL A 1 143 ? -12.237 -11.464 37.093 1.00 48.50 143 VAL A O 1
ATOM 1140 N N . GLN A 1 144 ? -10.393 -12.728 37.199 1.00 49.19 144 GLN A N 1
ATOM 1141 C CA . GLN A 1 144 ? -11.088 -13.901 37.731 1.00 49.19 144 GLN A CA 1
ATOM 1142 C C . GLN A 1 144 ? -11.141 -13.809 39.258 1.00 49.19 144 GLN A C 1
ATOM 1144 O O . GLN A 1 144 ? -10.108 -13.774 39.922 1.00 49.19 144 GLN A O 1
ATOM 1149 N N . VAL A 1 145 ? -12.352 -13.783 39.815 1.00 52.16 145 VAL A N 1
ATOM 1150 C CA . VAL A 1 145 ? -12.574 -13.887 41.261 1.00 52.16 145 VAL A CA 1
ATOM 1151 C C . VAL A 1 145 ? -12.818 -15.356 41.589 1.00 52.16 145 VAL A C 1
ATOM 1153 O O . VAL A 1 145 ? -13.843 -15.917 41.206 1.00 52.16 145 VAL A O 1
ATOM 1156 N N . HIS A 1 146 ? -11.872 -15.986 42.284 1.00 49.22 146 HIS A N 1
ATOM 1157 C CA . HIS A 1 146 ? -12.067 -17.330 42.820 1.00 49.22 146 HIS A CA 1
ATOM 1158 C C . HIS A 1 146 ? -12.759 -17.229 44.178 1.00 49.22 146 HIS A C 1
ATOM 1160 O O . HIS A 1 146 ? -12.189 -16.717 45.139 1.00 49.22 146 HIS A O 1
ATOM 1166 N N . VAL A 1 147 ? -13.994 -17.723 44.254 1.00 50.34 147 VAL A N 1
ATOM 1167 C CA . VAL A 1 147 ? -14.708 -17.898 45.522 1.00 50.34 147 VAL A CA 1
ATOM 1168 C C . VAL A 1 147 ? -14.479 -19.335 45.969 1.00 50.34 147 VAL A C 1
ATOM 1170 O O . VAL A 1 147 ? -15.048 -20.267 45.403 1.00 50.34 147 VAL A O 1
ATOM 1173 N N . ARG A 1 148 ? -13.603 -19.529 46.957 1.00 51.44 148 ARG A N 1
ATOM 1174 C CA . ARG A 1 148 ? -13.340 -20.849 47.536 1.00 51.44 148 ARG A CA 1
ATOM 1175 C C . ARG A 1 148 ? -14.147 -20.989 48.823 1.00 51.44 148 ARG A C 1
ATOM 1177 O O . ARG A 1 148 ? -13.808 -20.388 49.835 1.00 51.44 148 ARG A O 1
ATOM 1184 N N . ALA A 1 149 ? -15.224 -21.768 48.779 1.00 51.06 149 ALA A N 1
ATOM 1185 C CA . ALA A 1 149 ? -15.937 -22.172 49.985 1.00 51.06 149 ALA A CA 1
ATOM 1186 C C . ALA A 1 149 ? -15.177 -23.337 50.637 1.00 51.06 149 ALA A C 1
ATOM 1188 O O . ALA A 1 149 ? -15.001 -24.391 50.022 1.00 51.06 149 ALA A O 1
ATOM 1189 N N . HIS A 1 150 ? -14.689 -23.155 51.863 1.00 51.34 150 HIS A N 1
ATOM 1190 C CA . HIS A 1 150 ? -14.047 -24.230 52.618 1.00 51.34 150 HIS A CA 1
ATOM 1191 C C . HIS A 1 150 ? -15.110 -25.066 53.349 1.00 51.34 150 HIS A C 1
ATOM 1193 O O . HIS A 1 150 ? -15.852 -24.553 54.177 1.00 51.34 150 HIS A O 1
ATOM 1199 N N . ARG A 1 151 ? -15.193 -26.371 53.057 1.00 51.72 151 ARG A N 1
ATOM 1200 C CA . ARG A 1 151 ? -16.044 -27.309 53.812 1.00 51.72 151 ARG A CA 1
ATOM 1201 C C . ARG A 1 151 ? -15.402 -27.575 55.179 1.00 51.72 151 ARG A C 1
ATOM 1203 O O . ARG A 1 151 ? -14.231 -27.954 55.214 1.00 51.72 151 ARG A O 1
ATOM 1210 N N . ARG A 1 152 ? -16.142 -27.428 56.289 1.00 52.41 152 ARG A N 1
ATOM 1211 C CA . ARG A 1 152 ? -15.697 -27.981 57.582 1.00 52.41 152 ARG A CA 1
ATOM 1212 C C . ARG A 1 152 ? -15.622 -29.512 57.462 1.00 52.41 152 ARG A C 1
ATOM 1214 O O . ARG A 1 152 ? -16.536 -30.113 56.888 1.00 52.41 152 ARG A O 1
ATOM 1221 N N . PRO A 1 153 ? -14.563 -30.157 57.975 1.00 54.53 153 PRO A N 1
ATOM 1222 C CA . PRO A 1 153 ? -14.547 -31.608 58.108 1.00 54.53 153 PRO A CA 1
ATOM 1223 C C . PRO A 1 153 ? -15.700 -32.031 59.034 1.00 54.53 153 PRO A C 1
ATOM 1225 O O . PRO A 1 153 ? -15.761 -31.576 60.171 1.00 54.53 153 PRO A O 1
ATOM 1228 N N . GLY A 1 154 ? -16.631 -32.848 58.526 1.00 64.25 154 GLY A N 1
ATOM 1229 C CA . GLY A 1 154 ? -17.783 -33.365 59.285 1.00 64.25 154 GLY A CA 1
ATOM 1230 C C . GLY A 1 154 ? -19.166 -32.817 58.904 1.00 64.25 154 GLY A C 1
ATOM 1231 O O . GLY A 1 154 ? -20.152 -33.254 59.482 1.00 64.25 154 GLY A O 1
ATOM 1232 N N . PHE A 1 155 ? -19.279 -31.899 57.937 1.00 62.75 155 PHE A N 1
ATOM 1233 C CA . PHE A 1 155 ? -20.589 -31.436 57.457 1.00 62.75 155 PHE A CA 1
ATOM 1234 C C . PHE A 1 155 ? -21.178 -32.398 56.409 1.00 62.75 155 PHE A C 1
ATOM 1236 O O . PHE A 1 155 ? -20.696 -32.450 55.270 1.00 62.75 155 PHE A O 1
ATOM 1243 N N . GLU A 1 156 ? -22.230 -33.132 56.780 1.00 66.25 156 GLU A N 1
ATOM 1244 C CA . GLU A 1 156 ? -23.074 -33.885 55.847 1.00 66.25 156 GLU A CA 1
ATOM 1245 C C . GLU A 1 156 ? -24.192 -32.978 55.312 1.00 66.25 156 GLU A C 1
ATOM 1247 O O . GLU A 1 156 ? -24.978 -32.444 56.097 1.00 66.25 156 GLU A O 1
ATOM 1252 N N . PRO A 1 157 ? -24.269 -32.743 53.989 1.00 58.97 157 PRO A N 1
ATOM 1253 C CA . PRO A 1 157 ? -25.348 -31.947 53.427 1.00 58.97 157 PRO A CA 1
ATOM 1254 C C . PRO A 1 157 ? -26.689 -32.683 53.592 1.00 58.97 157 PRO A C 1
ATOM 1256 O O . PRO A 1 157 ? -26.728 -33.908 53.449 1.00 58.97 157 PRO A O 1
ATOM 1259 N N . PRO A 1 158 ? -27.796 -31.963 53.838 1.00 71.44 158 PRO A N 1
ATOM 1260 C CA . PRO A 1 158 ? -29.111 -32.578 53.920 1.00 71.44 158 PRO A CA 1
ATOM 1261 C C . PRO A 1 158 ? -29.497 -33.214 52.569 1.00 71.44 158 PRO A C 1
ATOM 1263 O O . PRO A 1 158 ? -29.112 -32.703 51.510 1.00 71.44 158 PRO A O 1
ATOM 1266 N N . PRO A 1 159 ? -30.261 -34.322 52.583 1.00 74.00 159 PRO A N 1
ATOM 1267 C CA . PRO A 1 159 ? -30.514 -35.167 51.407 1.00 74.00 159 PRO A CA 1
ATOM 1268 C C . PRO A 1 159 ? -31.281 -34.468 50.273 1.00 74.00 159 PRO A C 1
ATOM 1270 O O . PRO A 1 159 ? -31.345 -34.976 49.159 1.00 74.00 159 PRO A O 1
ATOM 1273 N N . GLU A 1 160 ? -31.854 -33.302 50.547 1.00 61.81 160 GLU A N 1
ATOM 1274 C CA . GLU A 1 160 ? -32.692 -32.520 49.638 1.00 61.81 160 GLU A CA 1
ATOM 1275 C C . GLU A 1 160 ? -31.938 -31.448 48.837 1.00 61.81 160 GLU A C 1
ATOM 1277 O O . GLU A 1 160 ? -32.531 -30.756 48.007 1.00 61.81 160 GLU A O 1
ATOM 1282 N N . TRP A 1 161 ? -30.622 -31.316 49.021 1.00 60.38 161 TRP A N 1
ATOM 1283 C CA . TRP A 1 161 ? -29.835 -30.429 48.168 1.00 60.38 161 TRP A CA 1
ATOM 1284 C C . TRP A 1 161 ? -29.685 -31.027 46.767 1.00 60.38 161 TRP A C 1
ATOM 1286 O O . TRP A 1 161 ? -29.278 -32.185 46.638 1.00 60.38 161 TRP A O 1
ATOM 1296 N N . PRO A 1 162 ? -29.952 -30.252 45.697 1.00 46.94 162 PRO A N 1
ATOM 1297 C CA . PRO A 1 162 ? -29.698 -30.715 44.345 1.00 46.94 162 PRO A CA 1
ATOM 1298 C C . PRO A 1 162 ? -28.212 -31.042 44.248 1.00 46.94 162 PRO A C 1
ATOM 1300 O O . PRO A 1 162 ? -27.359 -30.178 44.461 1.00 46.94 162 PRO A O 1
ATOM 1303 N N . SER A 1 163 ? -27.897 -32.303 43.968 1.00 53.03 163 SER A N 1
ATOM 1304 C CA . SER A 1 163 ? -26.537 -32.768 43.738 1.00 53.03 163 SER A CA 1
ATOM 1305 C C . SER A 1 163 ? -25.976 -32.024 42.528 1.00 53.03 163 SER A C 1
ATOM 1307 O O . SER A 1 163 ? -26.163 -32.444 41.386 1.00 53.03 163 SER A O 1
ATOM 1309 N N . ILE A 1 164 ? -25.325 -30.884 42.774 1.00 50.38 164 ILE A N 1
ATOM 1310 C CA . ILE A 1 164 ? -24.503 -30.191 41.789 1.00 50.38 164 ILE A CA 1
ATOM 1311 C C . ILE A 1 164 ? -23.435 -31.214 41.420 1.00 50.38 164 ILE A C 1
ATOM 1313 O O . ILE A 1 164 ? -22.575 -31.526 42.245 1.00 50.38 164 ILE A O 1
ATOM 1317 N N . GLY A 1 165 ? -23.586 -31.825 40.241 1.00 45.59 165 GLY A N 1
ATOM 1318 C CA . GLY A 1 165 ? -22.760 -32.940 39.792 1.00 45.59 165 GLY A CA 1
ATOM 1319 C C . GLY A 1 165 ? -21.296 -32.644 40.077 1.00 45.59 165 GLY A C 1
ATOM 1320 O O . GLY A 1 165 ? -20.823 -31.555 39.756 1.00 45.59 165 GLY A O 1
ATOM 1321 N N . ALA A 1 166 ? -20.627 -33.580 40.753 1.00 47.41 166 ALA A N 1
ATOM 1322 C CA . ALA A 1 166 ? -19.251 -33.440 41.199 1.00 47.41 166 ALA A CA 1
ATOM 1323 C C . ALA A 1 166 ? -18.379 -32.927 40.046 1.00 47.41 166 ALA A C 1
ATOM 1325 O O . ALA A 1 166 ? -18.060 -33.657 39.111 1.00 47.41 166 ALA A O 1
ATOM 1326 N N . VAL A 1 167 ? -18.034 -31.644 40.105 1.00 50.00 167 VAL A N 1
ATOM 1327 C CA . VAL A 1 167 ? -17.097 -31.015 39.183 1.00 50.00 167 VAL A CA 1
ATOM 1328 C C . VAL A 1 167 ? -15.728 -31.575 39.576 1.00 50.00 167 VAL A C 1
ATOM 1330 O O . VAL A 1 167 ? -15.305 -31.346 40.714 1.00 50.00 167 VAL A O 1
ATOM 1333 N N . PRO A 1 168 ? -15.071 -32.389 38.731 1.00 45.81 168 PRO A N 1
ATOM 1334 C CA . PRO A 1 168 ? -13.844 -33.072 39.116 1.00 45.81 168 PRO A CA 1
ATOM 1335 C C . PRO A 1 168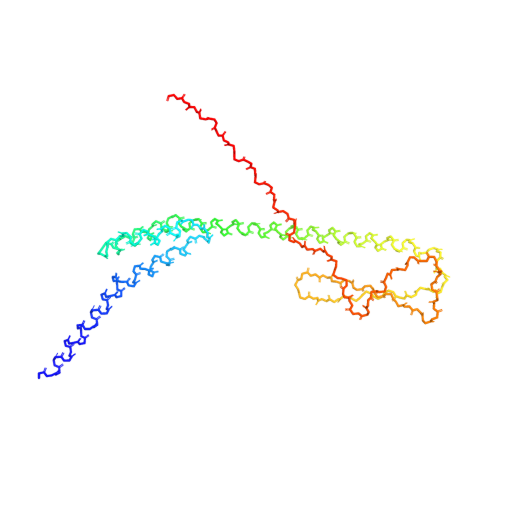 ? -12.798 -32.059 39.588 1.00 45.81 168 PRO A C 1
ATOM 1337 O O . PRO A 1 168 ? -12.654 -30.978 39.014 1.00 45.81 168 PRO A O 1
ATOM 1340 N N . ALA A 1 169 ? -12.071 -32.401 40.654 1.00 40.28 169 ALA A N 1
ATOM 1341 C CA . ALA A 1 169 ? -11.002 -31.565 41.187 1.00 40.28 169 ALA A CA 1
ATOM 1342 C C . ALA A 1 169 ? -9.980 -31.274 40.071 1.00 40.28 169 ALA A C 1
ATOM 1344 O O . ALA A 1 169 ? -9.251 -32.164 39.643 1.00 40.28 169 ALA A O 1
ATOM 1345 N N . GLY A 1 170 ? -9.979 -30.038 39.560 1.00 45.41 170 GLY A N 1
ATOM 1346 C CA . GLY A 1 170 ? -9.147 -29.608 38.430 1.00 45.41 170 GLY A CA 1
ATOM 1347 C C . GLY A 1 170 ? -9.899 -29.248 37.141 1.00 45.41 170 GLY A C 1
ATOM 1348 O O . GLY A 1 170 ? -9.268 -28.732 36.218 1.00 45.41 170 GLY A O 1
ATOM 1349 N N . SER A 1 171 ? -11.221 -29.444 37.045 1.00 40.41 171 SER A N 1
ATOM 1350 C CA . SER A 1 171 ? -11.976 -28.914 35.904 1.00 40.41 171 SER A CA 1
ATOM 1351 C C . SER A 1 171 ? -12.342 -27.455 36.130 1.00 40.41 171 SER A C 1
ATOM 1353 O O . SER A 1 171 ? -13.205 -27.107 36.936 1.00 40.41 171 SER A O 1
ATOM 1355 N N . TRP A 1 172 ? -11.667 -26.600 35.376 1.00 45.66 172 TRP A N 1
ATOM 1356 C CA . TRP A 1 172 ? -11.965 -25.187 35.259 1.00 45.66 172 TRP A CA 1
ATOM 1357 C C . TRP A 1 172 ? -13.368 -25.008 34.684 1.00 45.66 172 TRP A C 1
ATOM 1359 O O . TRP A 1 172 ? -13.639 -25.410 33.551 1.00 45.66 172 TRP A O 1
ATOM 1369 N N . TYR A 1 173 ? -14.252 -24.361 35.440 1.00 41.88 173 TYR A N 1
ATOM 1370 C CA . TYR A 1 173 ? -15.487 -23.829 34.886 1.00 41.88 173 TYR A CA 1
ATOM 1371 C C . TYR A 1 173 ? -15.091 -22.689 33.936 1.00 41.88 173 TYR A C 1
ATOM 1373 O O . TYR A 1 173 ? -14.883 -21.552 34.356 1.00 41.88 173 TYR A O 1
ATOM 1381 N N . ARG A 1 174 ? -14.905 -22.989 32.645 1.00 43.66 174 ARG A N 1
ATOM 1382 C CA . ARG A 1 174 ? -14.966 -21.959 31.606 1.00 43.66 174 ARG A CA 1
ATOM 1383 C C . ARG A 1 174 ? -16.449 -21.649 31.434 1.00 43.66 174 ARG A C 1
ATOM 1385 O O . ARG A 1 174 ? -17.140 -22.486 30.852 1.00 43.66 174 ARG A O 1
ATOM 1392 N N . PRO A 1 175 ? -16.976 -20.505 31.910 1.00 43.88 175 PRO A N 1
ATOM 1393 C CA . PRO A 1 175 ? -18.277 -20.075 31.428 1.00 43.88 175 PRO A CA 1
ATOM 1394 C C . PRO A 1 175 ? -18.182 -20.047 29.903 1.00 43.88 175 PRO A C 1
ATOM 1396 O O . PRO A 1 175 ? -17.226 -19.504 29.346 1.00 43.88 175 PRO A O 1
ATOM 1399 N N . ALA A 1 176 ? -19.132 -20.690 29.231 1.00 43.22 176 ALA A N 1
ATOM 1400 C CA . ALA A 1 176 ? -19.240 -20.701 27.780 1.00 43.22 176 ALA A CA 1
ATOM 1401 C C . ALA A 1 176 ? -19.661 -19.312 27.260 1.00 43.22 176 ALA A C 1
ATOM 1403 O O . ALA A 1 176 ? -20.633 -19.171 26.533 1.00 43.22 176 ALA A O 1
ATOM 1404 N N . TYR A 1 177 ? -18.939 -18.264 27.644 1.00 44.78 177 TYR A N 1
ATOM 1405 C CA . TYR A 1 177 ? -18.976 -16.969 26.992 1.00 44.78 177 TYR A CA 1
ATOM 1406 C C . TYR A 1 177 ? -17.894 -16.989 25.919 1.00 44.78 177 TYR A C 1
ATOM 1408 O O . TYR A 1 177 ? -16.745 -16.626 26.146 1.00 44.78 17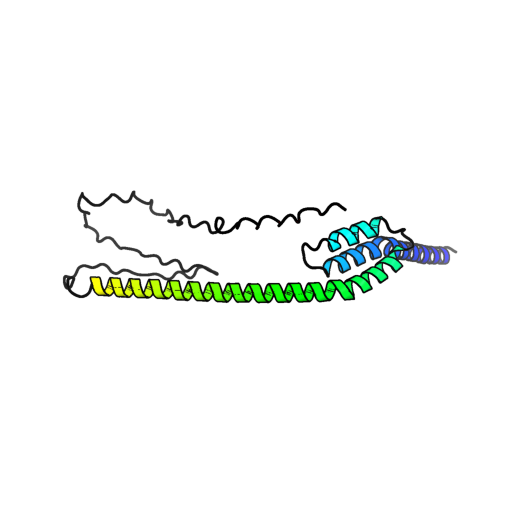7 TYR A O 1
ATOM 1416 N N . SER A 1 178 ? -18.263 -17.486 24.739 1.00 39.94 178 SER A N 1
ATOM 1417 C CA . SER A 1 178 ? -17.501 -17.244 23.518 1.00 39.94 178 SER A CA 1
ATOM 1418 C C . SER A 1 178 ? -17.874 -15.844 23.016 1.00 39.94 178 SER A C 1
ATOM 1420 O O . SER A 1 178 ? -19.005 -15.661 22.565 1.00 39.94 178 SER A O 1
ATOM 1422 N N . PRO A 1 179 ? -16.972 -14.843 23.036 1.00 46.69 179 PRO A N 1
ATOM 1423 C CA . PRO A 1 179 ? -17.287 -13.488 22.567 1.00 46.69 179 PRO A CA 1
ATOM 1424 C C . PRO A 1 179 ? -17.483 -13.412 21.043 1.00 46.69 179 PRO A C 1
ATOM 1426 O O . PRO A 1 179 ? -17.753 -12.349 20.496 1.00 46.69 179 PRO A O 1
ATOM 1429 N N . ARG A 1 180 ? -17.330 -14.531 20.319 1.00 48.09 180 ARG A N 1
ATOM 1430 C CA . ARG A 1 180 ? -17.340 -14.572 18.849 1.00 48.09 180 ARG A CA 1
ATOM 1431 C C . ARG A 1 180 ? -18.722 -14.657 18.199 1.00 48.09 180 ARG A C 1
ATOM 1433 O O . ARG A 1 180 ? -18.781 -14.744 16.976 1.00 48.09 180 ARG A O 1
ATOM 1440 N N . LEU A 1 181 ? -19.813 -14.616 18.965 1.00 47.25 181 LEU A N 1
ATOM 1441 C CA . LEU A 1 181 ? -21.175 -14.713 18.415 1.00 47.25 181 LEU A CA 1
ATOM 1442 C C . LEU A 1 181 ? -22.022 -13.441 18.548 1.00 47.25 181 LEU A C 1
ATOM 1444 O O . LEU A 1 181 ? -23.195 -13.463 18.186 1.00 47.25 181 LEU A O 1
ATOM 1448 N N . LEU A 1 182 ? -21.447 -12.315 18.977 1.00 48.88 182 LEU A N 1
ATOM 1449 C CA . LEU A 1 182 ? -22.147 -11.031 18.960 1.00 48.88 182 LEU A CA 1
ATOM 1450 C C . LEU A 1 182 ? -21.697 -10.179 17.761 1.00 48.88 182 LEU A C 1
ATOM 1452 O O . LEU A 1 182 ? -20.537 -9.802 17.634 1.00 48.88 182 LEU A O 1
ATOM 1456 N N . HIS A 1 183 ? -22.675 -9.875 16.904 1.00 48.19 183 HIS A N 1
ATOM 1457 C CA . HIS A 1 183 ? -22.677 -8.865 15.840 1.00 48.19 183 HIS A CA 1
ATOM 1458 C C . HIS A 1 183 ? -21.986 -9.189 14.507 1.00 48.19 183 HIS A C 1
ATOM 1460 O O . HIS A 1 183 ? -21.060 -8.514 14.062 1.00 48.19 183 HIS A O 1
ATOM 1466 N N . ARG A 1 184 ? -22.610 -10.086 13.736 1.00 40.91 184 ARG A N 1
ATOM 1467 C CA . ARG A 1 184 ? -22.820 -9.808 12.307 1.00 40.91 184 ARG A CA 1
ATOM 1468 C C . ARG A 1 184 ? -24.215 -9.194 12.170 1.00 40.91 184 ARG A C 1
ATOM 1470 O O . ARG A 1 184 ? -25.193 -9.908 11.983 1.00 40.91 184 ARG A O 1
ATOM 1477 N N . ALA A 1 185 ? -24.316 -7.879 12.362 1.00 48.19 185 ALA A N 1
ATOM 1478 C CA . ALA A 1 185 ? -25.543 -7.158 12.039 1.00 48.19 185 ALA A CA 1
ATOM 1479 C C . ALA A 1 185 ? -25.894 -7.415 10.557 1.00 48.19 185 ALA A C 1
ATOM 1481 O O . ALA A 1 185 ? -24.979 -7.433 9.721 1.00 48.19 185 ALA A O 1
ATOM 1482 N N . PRO A 1 186 ? -27.173 -7.644 10.209 1.00 52.66 186 PRO A N 1
ATOM 1483 C CA . PRO A 1 186 ? -27.579 -7.722 8.814 1.00 52.66 186 PRO A CA 1
ATOM 1484 C C . PRO A 1 186 ? -27.189 -6.411 8.125 1.00 52.66 186 PRO A C 1
ATOM 1486 O O . PRO A 1 186 ? -27.506 -5.324 8.608 1.00 52.66 186 PRO A O 1
ATOM 1489 N N . ARG A 1 187 ? -26.455 -6.507 7.008 1.00 52.84 187 ARG A N 1
ATOM 1490 C CA . ARG A 1 187 ? -26.225 -5.353 6.130 1.00 52.84 187 ARG A CA 1
ATOM 1491 C C . ARG A 1 187 ? -27.601 -4.778 5.765 1.00 52.84 187 ARG A C 1
ATOM 1493 O O . ARG A 1 187 ? -28.440 -5.565 5.324 1.00 52.84 187 ARG A O 1
ATOM 1500 N N . PRO A 1 188 ? -27.847 -3.464 5.910 1.00 53.91 188 PRO A N 1
ATOM 1501 C CA . PRO A 1 188 ? -29.052 -2.866 5.357 1.00 53.91 188 PRO A CA 1
ATOM 1502 C C . PRO A 1 188 ? -29.076 -3.173 3.859 1.00 53.91 188 PRO A C 1
ATOM 1504 O O . PRO A 1 188 ? -28.078 -2.968 3.161 1.00 53.91 188 PRO A O 1
ATOM 1507 N N . ALA A 1 189 ? -30.183 -3.755 3.397 1.00 58.38 189 ALA A N 1
ATOM 1508 C CA . ALA A 1 189 ? -30.400 -4.043 1.992 1.00 58.38 189 ALA A CA 1
ATOM 1509 C C . ALA A 1 189 ? -30.142 -2.764 1.189 1.00 58.38 189 ALA A C 1
ATOM 1511 O O . ALA A 1 189 ? -30.653 -1.695 1.526 1.00 58.38 189 ALA A O 1
ATOM 1512 N N . ALA A 1 190 ? -29.295 -2.871 0.166 1.00 55.31 190 ALA A N 1
ATOM 1513 C CA . ALA A 1 190 ? -29.032 -1.772 -0.742 1.00 55.31 190 ALA A CA 1
ATOM 1514 C C . ALA A 1 190 ? -30.369 -1.289 -1.314 1.00 55.31 190 ALA A C 1
ATOM 1516 O O . ALA A 1 190 ? -31.121 -2.066 -1.900 1.00 55.31 190 ALA A O 1
ATOM 1517 N N . PHE A 1 191 ? -30.663 -0.009 -1.102 1.00 59.41 191 PHE A N 1
ATOM 1518 C CA . PHE A 1 191 ? -31.802 0.670 -1.695 1.00 59.41 191 PHE A CA 1
ATOM 1519 C C . PHE A 1 191 ? -31.616 0.660 -3.217 1.00 59.41 191 PHE A C 1
ATOM 1521 O O . PHE A 1 191 ? -30.812 1.415 -3.767 1.00 59.41 191 PHE A O 1
ATOM 1528 N N . VAL A 1 192 ? -32.306 -0.258 -3.893 1.00 65.12 192 VAL A N 1
ATOM 1529 C CA . VAL A 1 192 ? -32.374 -0.320 -5.353 1.00 65.12 192 VAL A CA 1
ATOM 1530 C C . VAL A 1 192 ? -33.182 0.890 -5.810 1.00 65.12 192 VAL A C 1
ATOM 1532 O O . VAL A 1 192 ? -34.386 0.963 -5.576 1.00 65.12 192 VAL A O 1
ATOM 1535 N N . LYS A 1 193 ? -32.517 1.863 -6.443 1.00 63.56 193 LYS A N 1
ATOM 1536 C CA . LYS A 1 193 ? -33.202 2.926 -7.188 1.00 63.56 193 LYS A CA 1
ATOM 1537 C C . LYS A 1 193 ? -34.017 2.254 -8.306 1.00 63.56 193 LYS A C 1
ATOM 1539 O O . LYS A 1 193 ? -33.404 1.559 -9.118 1.00 63.56 193 LYS A O 1
ATOM 1544 N N . PRO A 1 194 ? -35.348 2.431 -8.381 1.00 62.88 194 PRO A N 1
ATOM 1545 C CA . PRO A 1 194 ? -36.099 1.986 -9.545 1.00 62.88 194 PRO A CA 1
ATOM 1546 C C . PRO A 1 194 ? -35.590 2.752 -10.769 1.00 62.88 194 PRO A C 1
ATOM 1548 O O . PRO A 1 194 ? -35.479 3.980 -10.747 1.00 62.88 194 PRO A O 1
ATOM 1551 N N . GLY A 1 195 ? -35.204 2.003 -11.801 1.00 60.88 195 GLY A N 1
ATOM 1552 C CA . GLY A 1 195 ? -34.763 2.550 -13.073 1.00 60.88 195 GLY A CA 1
ATOM 1553 C C . GLY A 1 195 ? -35.867 3.399 -13.693 1.00 60.88 195 GLY A C 1
ATOM 1554 O O . GLY A 1 195 ? -36.979 2.922 -13.903 1.00 60.88 195 GLY A O 1
ATOM 1555 N N . GLY A 1 196 ? -35.546 4.659 -13.972 1.00 59.22 196 GLY A N 1
ATOM 1556 C CA . GLY A 1 196 ? -36.308 5.468 -14.908 1.00 59.22 196 GLY A CA 1
ATOM 1557 C C . GLY A 1 196 ? -35.881 5.087 -16.318 1.00 59.22 196 GLY A C 1
ATOM 1558 O O . GLY A 1 196 ? -34.747 5.356 -16.706 1.00 59.22 196 GLY A O 1
ATOM 1559 N N . SER A 1 197 ? -36.775 4.430 -17.050 1.00 64.81 197 SER A N 1
ATOM 1560 C CA . SER A 1 197 ? -36.722 4.380 -18.507 1.00 64.81 197 SER A CA 1
ATOM 1561 C C . SER A 1 197 ? -37.180 5.728 -19.057 1.00 64.81 197 SER A C 1
ATOM 1563 O O . SER A 1 197 ? -38.261 6.199 -18.703 1.00 64.81 197 SER A O 1
ATOM 1565 N N . ALA A 1 198 ? -36.361 6.314 -19.922 1.00 60.56 198 ALA A N 1
ATOM 1566 C CA . ALA A 1 198 ? -36.766 7.271 -20.941 1.00 60.56 198 ALA A CA 1
ATOM 1567 C C . ALA A 1 198 ? -36.014 6.907 -22.222 1.00 60.56 198 ALA A C 1
ATOM 1569 O O . ALA A 1 198 ? -34.801 6.610 -22.104 1.00 60.56 198 ALA A O 1
#

Radius of gyration: 35.07 Å; chains: 1; bounding box: 83×49×90 Å

Secondary structure (DSSP, 8-state):
-HHHHHHHHHHHHHHHHHHHIIIIIHHHHHHHHHHTTSPTT-THHHHHHHHHHHS-TTTHHHHHHHHHHHIIIIIHHHHHHHHHHHHHHHHHHHHHHHHHHHHHHHHHHHHHHHHHHHSSSS--SS-----EEEEEEETTTEEEEEEEPPPPTT-PPPTTS-------TT--------GGGS--PPPPPP--PPP---

Sequence (198 aa):
MDELAGHVATWGAGTLVLTALVFGFFPVFAVNLLARVYPKGHPRRAELVAELHDVPRRERLIWVAEQLATVLFDGVPERVRARRRGASAERERREFEELTAVEQMERLRNLIARLRSFGSDDLMSEEIVGITAEKTRVSGEIVQVHVRAHRRPGFEPPPEWPSIGAVPAGSWYRPAYSPRLLHRAPRPAAFVKPGGSA

Foldseek 3Di:
DVVVVVVVVVVVVVVVVVCCCVLPVVLLVLLQVLLVLADPPDPVSVVSNVVLVVDDSVCSVVVSVVSVVVSVVPSNVNSVVVVVVVVVVVVVVVVVVVVVVVVVVVVVVVVVVVVCVVPPDPPPDDDDADFDFDFDDDPDDDTDTDGDGDDDPPDDDDPPDDPPDPPPDPDDPPPPPPVPPPDPDPDPPPDDDPDDDD

Organism: NCBI:txid2760662